Protein AF-0000000086878309 (afdb_homodimer)

Organism: NCBI:txid248903

Structure (mmCIF, N/CA/C/O backbone):
data_AF-0000000086878309-model_v1
#
loop_
_entity.id
_entity.type
_entity.pdbx_description
1 polymer 'Trp operon repressor family'
#
loop_
_atom_site.group_PDB
_atom_site.id
_atom_site.type_symbol
_atom_site.label_atom_id
_atom_site.label_alt_id
_atom_site.label_comp_id
_atom_site.label_asym_id
_atom_site.label_entity_id
_atom_site.label_seq_id
_atom_site.pdbx_PDB_ins_code
_atom_site.Cartn_x
_atom_site.Cartn_y
_atom_site.Cartn_z
_atom_site.occupancy
_atom_site.B_iso_or_equiv
_atom_site.auth_seq_id
_atom_site.auth_comp_id
_atom_site.auth_asym_id
_atom_site.auth_atom_id
_atom_site.pdbx_PDB_model_num
ATOM 1 N N . MET A 1 1 ? 5.707 -10.391 9.758 1 89.69 1 MET A N 1
ATOM 2 C CA . MET A 1 1 ? 5.57 -9.289 8.812 1 89.69 1 MET A CA 1
ATOM 3 C C . MET A 1 1 ? 6.492 -8.133 9.188 1 89.69 1 MET A C 1
ATOM 5 O O . MET A 1 1 ? 6.402 -7.598 10.297 1 89.69 1 MET A O 1
ATOM 9 N N . GLN A 1 2 ? 7.371 -7.715 8.266 1 90.62 2 GLN A N 1
ATOM 10 C CA . GLN A 1 2 ? 8.352 -6.664 8.508 1 90.62 2 GLN A CA 1
ATOM 11 C C . GLN A 1 2 ? 7.672 -5.328 8.797 1 90.62 2 GLN A C 1
ATOM 13 O O . GLN A 1 2 ? 8.133 -4.562 9.641 1 90.62 2 GLN A O 1
ATOM 18 N N . LEU A 1 3 ? 6.59 -5.113 8.156 1 93.12 3 LEU A N 1
ATOM 19 C CA . LEU A 1 3 ? 5.906 -3.834 8.305 1 93.12 3 LEU A CA 1
ATOM 20 C C . LEU A 1 3 ? 5.352 -3.672 9.719 1 93.12 3 LEU A C 1
ATOM 22 O O . LEU A 1 3 ? 5.352 -2.568 10.266 1 93.12 3 LEU A O 1
ATOM 26 N N . LYS A 1 4 ? 4.855 -4.699 10.305 1 90.81 4 LYS A N 1
ATOM 27 C CA . LYS A 1 4 ? 4.258 -4.621 11.633 1 90.81 4 LYS A CA 1
ATOM 28 C C . LYS A 1 4 ? 5.316 -4.316 12.695 1 90.81 4 LYS A C 1
ATOM 30 O O . LYS A 1 4 ? 5.008 -3.732 13.734 1 90.81 4 LYS A O 1
ATOM 35 N N . LYS A 1 5 ? 6.441 -4.707 12.398 1 92.25 5 LYS A N 1
ATOM 36 C CA . LYS A 1 5 ? 7.531 -4.523 13.352 1 92.25 5 LYS A CA 1
ATOM 37 C C . LYS A 1 5 ? 7.934 -3.057 13.453 1 92.25 5 LYS A C 1
ATOM 39 O O . LYS A 1 5 ? 8.555 -2.643 14.43 1 92.25 5 LYS A O 1
ATOM 44 N N . LEU A 1 6 ? 7.59 -2.293 12.453 1 91.31 6 LEU A N 1
ATOM 45 C CA . LEU A 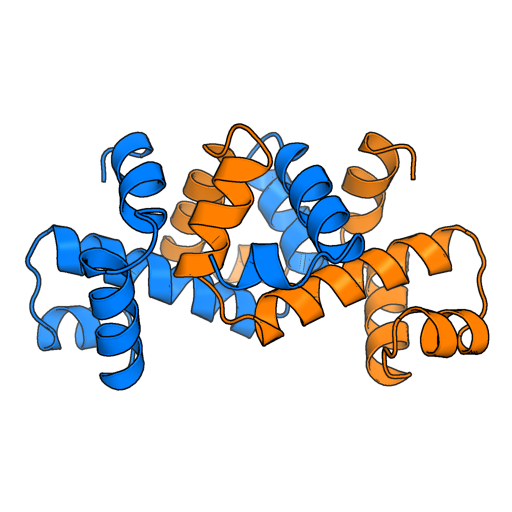1 6 ? 7.977 -0.885 12.445 1 91.31 6 LEU A CA 1
ATOM 46 C C . LEU A 1 6 ? 7.168 -0.094 13.469 1 91.31 6 LEU A C 1
ATOM 48 O O . LEU A 1 6 ? 7.621 0.949 13.945 1 91.31 6 LEU A O 1
ATOM 52 N N . ASN A 1 7 ? 5.953 -0.581 13.859 1 86.56 7 ASN A N 1
ATOM 53 C CA . ASN A 1 7 ? 5.074 0.087 14.82 1 86.56 7 ASN A CA 1
ATOM 54 C C . ASN A 1 7 ? 4.926 1.572 14.5 1 86.56 7 ASN A C 1
ATOM 56 O O . ASN A 1 7 ? 5.145 2.42 15.367 1 86.56 7 ASN A O 1
ATOM 60 N N . ASP A 1 8 ? 4.57 1.896 13.305 1 92.38 8 ASP A N 1
ATOM 61 C CA . ASP A 1 8 ? 4.473 3.262 12.797 1 92.38 8 ASP A CA 1
ATOM 62 C C . ASP A 1 8 ? 3.016 3.674 12.602 1 92.38 8 ASP A C 1
ATOM 64 O O . ASP A 1 8 ? 2.299 3.084 11.797 1 92.38 8 ASP A O 1
ATOM 68 N N . LYS A 1 9 ? 2.631 4.723 13.242 1 96.44 9 LYS A N 1
ATOM 69 C CA . LYS A 1 9 ? 1.25 5.195 13.203 1 96.44 9 LYS A CA 1
ATOM 70 C C . LYS A 1 9 ? 0.881 5.691 11.805 1 96.44 9 LYS A C 1
ATOM 72 O O . LYS A 1 9 ? -0.28 5.613 11.398 1 96.44 9 LYS A O 1
ATOM 77 N N . SER A 1 10 ? 1.87 6.191 11.148 1 97.88 10 SER A N 1
ATOM 78 C CA . SER A 1 10 ? 1.603 6.703 9.805 1 97.88 10 SER A CA 1
ATOM 79 C C . SER A 1 10 ? 1.255 5.574 8.844 1 97.88 10 SER A C 1
ATOM 81 O O . SER A 1 10 ? 0.466 5.762 7.914 1 97.88 10 SER A O 1
ATOM 83 N N . ILE A 1 11 ? 1.838 4.402 9.094 1 98.5 11 ILE A N 1
ATOM 84 C CA . ILE A 1 11 ? 1.504 3.246 8.266 1 98.5 11 ILE A CA 1
ATOM 85 C C . ILE A 1 11 ? 0.068 2.809 8.547 1 98.5 11 ILE A C 1
ATOM 87 O O . ILE A 1 11 ? -0.681 2.486 7.621 1 98.5 11 ILE A O 1
ATOM 91 N N . GLU A 1 12 ? -0.286 2.838 9.805 1 98.25 12 GLU A N 1
ATOM 92 C CA . GLU A 1 12 ? -1.665 2.51 10.156 1 98.25 12 GLU A CA 1
ATOM 93 C C . GLU A 1 12 ? -2.645 3.488 9.516 1 98.25 12 GLU A C 1
ATOM 95 O O . GLU A 1 12 ? -3.693 3.084 9.016 1 98.25 12 GLU A O 1
ATOM 100 N N . GLN A 1 13 ? -2.348 4.773 9.555 1 98.75 13 GLN A N 1
ATOM 101 C CA . GLN A 1 13 ? -3.189 5.777 8.914 1 98.75 13 GLN A CA 1
ATOM 102 C C . GLN A 1 13 ? -3.33 5.5 7.418 1 98.75 13 GLN A C 1
ATOM 104 O O . GLN A 1 13 ? -4.406 5.684 6.844 1 98.75 13 GLN A O 1
ATOM 109 N N . LEU A 1 14 ? -2.211 5.121 6.777 1 98.81 14 LEU A N 1
ATOM 110 C CA . LEU A 1 14 ? -2.248 4.797 5.355 1 98.81 14 LEU A CA 1
ATOM 111 C C . LEU A 1 14 ? -3.225 3.656 5.086 1 98.81 14 LEU A C 1
ATOM 113 O O . LEU A 1 14 ? -4.035 3.736 4.16 1 98.81 14 LEU A O 1
ATOM 117 N N . PHE A 1 15 ? -3.16 2.625 5.871 1 98.88 15 PHE A N 1
ATOM 118 C CA . PHE A 1 15 ? -4.012 1.459 5.656 1 98.88 15 PHE A CA 1
ATOM 119 C C . PHE A 1 15 ? -5.465 1.782 5.98 1 98.88 15 PHE A C 1
ATOM 121 O O . PHE A 1 15 ? -6.375 1.308 5.301 1 98.88 15 PHE A O 1
ATOM 128 N N . GLU A 1 16 ? -5.688 2.602 7.012 1 98.88 16 GLU A N 1
ATOM 129 C CA . GLU A 1 16 ? -7.039 3.084 7.277 1 98.88 16 GLU A CA 1
ATOM 130 C C . GLU A 1 16 ? -7.598 3.854 6.082 1 98.88 16 GLU A C 1
ATOM 132 O O . GLU A 1 16 ? -8.758 3.678 5.715 1 98.88 16 GLU A O 1
ATOM 137 N N . ALA A 1 17 ? -6.793 4.688 5.504 1 98.94 17 ALA A N 1
ATOM 138 C CA . ALA A 1 17 ? -7.203 5.469 4.344 1 98.94 17 ALA A CA 1
ATOM 139 C C . ALA A 1 17 ? -7.562 4.562 3.17 1 98.94 17 ALA A C 1
ATOM 141 O O . ALA A 1 17 ? -8.586 4.758 2.516 1 98.94 17 ALA A O 1
ATOM 142 N N . ILE A 1 18 ? -6.707 3.57 2.926 1 98.94 18 ILE A N 1
ATOM 143 C CA . ILE A 1 18 ? -6.926 2.643 1.82 1 98.94 18 ILE A CA 1
ATOM 144 C C . ILE A 1 18 ? -8.242 1.895 2.027 1 98.94 18 ILE A C 1
ATOM 146 O O . ILE A 1 18 ? -9 1.683 1.077 1 98.94 18 ILE A O 1
ATOM 150 N N . LEU A 1 19 ? -8.57 1.58 3.238 1 98.88 19 LEU A N 1
ATOM 151 C CA . LEU A 1 19 ? -9.766 0.808 3.551 1 98.88 19 LEU A CA 1
ATOM 152 C C . LEU A 1 19 ? -11.016 1.662 3.393 1 98.88 19 LEU A C 1
ATOM 154 O O . LEU A 1 19 ? -12.133 1.135 3.359 1 98.88 19 LEU A O 1
ATOM 158 N N . THR A 1 20 ? -10.891 2.951 3.197 1 98.88 20 THR A N 1
ATOM 159 C CA . THR A 1 20 ? -12.062 3.805 2.998 1 98.88 20 THR A CA 1
ATOM 160 C C . THR A 1 20 ? -12.461 3.832 1.526 1 98.88 20 THR A C 1
ATOM 162 O O . THR A 1 20 ? -13.57 4.266 1.188 1 98.88 20 THR A O 1
ATOM 165 N N . LEU A 1 21 ? -11.578 3.455 0.627 1 98.88 21 LEU A N 1
ATOM 166 C CA . LEU A 1 21 ? -11.852 3.496 -0.804 1 98.88 21 LEU A CA 1
ATOM 167 C C . LEU A 1 21 ? -12.992 2.543 -1.164 1 98.88 21 LEU A C 1
ATOM 169 O O . LEU A 1 21 ? -13.023 1.404 -0.692 1 98.88 21 LEU A O 1
ATOM 173 N N . LYS A 1 22 ? -13.852 2.957 -2.061 1 98.69 22 LYS A N 1
ATOM 174 C CA . LYS A 1 22 ? -15.094 2.213 -2.236 1 98.69 22 LYS A CA 1
ATOM 175 C C . LYS A 1 22 ? -15.156 1.562 -3.615 1 98.69 22 LYS A C 1
ATOM 177 O O . LYS A 1 22 ? -15.898 0.597 -3.822 1 98.69 22 LYS A O 1
ATOM 182 N N . ASP A 1 23 ? -14.438 2.24 -4.59 1 98.69 23 ASP A N 1
ATOM 183 C CA . ASP A 1 23 ? -14.508 1.706 -5.945 1 98.69 23 ASP A CA 1
ATOM 184 C C . ASP A 1 23 ? -13.234 2.023 -6.727 1 98.69 23 ASP A C 1
ATOM 186 O O . ASP A 1 23 ? -12.312 2.65 -6.199 1 98.69 23 ASP A O 1
ATOM 190 N N . ILE A 1 24 ? -13.188 1.611 -7.949 1 98.5 24 ILE A N 1
ATOM 191 C CA . ILE A 1 24 ? -12 1.709 -8.789 1 98.5 24 ILE A CA 1
ATOM 192 C C . ILE A 1 24 ? -11.656 3.178 -9.023 1 98.5 24 ILE A C 1
ATOM 194 O O . ILE A 1 24 ? -10.484 3.557 -9.016 1 98.5 24 ILE A O 1
ATOM 198 N N . GLU A 1 25 ? -12.648 4.023 -9.266 1 98.25 25 GLU A N 1
ATOM 199 C CA . GLU A 1 25 ? -12.422 5.441 -9.516 1 98.25 25 GLU A CA 1
ATOM 200 C C . GLU A 1 25 ? -11.75 6.113 -8.32 1 98.25 25 GLU A C 1
ATOM 202 O O . GLU A 1 25 ? -10.867 6.957 -8.484 1 98.25 25 GLU A O 1
ATOM 207 N N . GLU A 1 26 ? -12.164 5.727 -7.109 1 98.69 26 GLU A N 1
ATOM 208 C CA . GLU A 1 26 ? -11.57 6.309 -5.91 1 98.69 26 GLU A CA 1
ATOM 209 C C . GLU A 1 26 ? -10.133 5.836 -5.723 1 98.69 26 GLU A C 1
ATOM 211 O O . GLU A 1 26 ? -9.289 6.582 -5.227 1 98.69 26 GLU A O 1
ATOM 216 N N . CYS A 1 27 ? -9.852 4.617 -6.148 1 98.81 27 CYS A N 1
ATOM 217 C CA . CYS A 1 27 ? -8.469 4.164 -6.137 1 98.81 27 CYS A CA 1
ATOM 218 C C . CYS A 1 27 ? -7.605 5.016 -7.062 1 98.81 27 CYS A C 1
ATOM 220 O O . CYS A 1 27 ? -6.52 5.445 -6.68 1 98.81 27 CYS A O 1
ATOM 222 N N . TYR A 1 28 ? -8.156 5.289 -8.289 1 98.31 28 TYR A N 1
ATOM 223 C CA . TYR A 1 28 ? -7.414 6.129 -9.227 1 98.31 28 TYR A CA 1
ATOM 224 C C . TYR A 1 28 ? -7.145 7.504 -8.633 1 98.31 28 TYR A C 1
ATOM 226 O O . TYR A 1 28 ? -6.023 8.016 -8.711 1 98.31 28 TYR A O 1
ATOM 234 N N . VAL A 1 29 ? -8.117 8.023 -8.016 1 98 29 VAL A N 1
ATOM 235 C CA . VAL A 1 29 ? -8.039 9.367 -7.453 1 98 29 VAL A CA 1
ATOM 236 C C . VAL A 1 29 ? -7.012 9.398 -6.324 1 98 29 VAL A C 1
ATOM 238 O O . VAL A 1 29 ? -6.145 10.273 -6.293 1 98 29 VAL A O 1
ATOM 241 N N . PHE A 1 30 ? -7.047 8.469 -5.449 1 98.81 30 PHE A N 1
ATOM 242 C CA . PHE A 1 30 ? -6.195 8.445 -4.266 1 98.81 30 PHE A CA 1
ATOM 243 C C . PHE A 1 30 ? -4.75 8.141 -4.645 1 98.81 30 PHE A C 1
ATOM 245 O O . PHE A 1 30 ? -3.834 8.859 -4.242 1 98.81 30 PHE A O 1
ATOM 252 N N . PHE A 1 31 ? -4.555 7.141 -5.484 1 98.75 31 PHE A N 1
ATOM 253 C CA . PHE A 1 31 ? -3.193 6.699 -5.758 1 98.75 31 PHE A CA 1
ATOM 254 C C . PHE A 1 31 ? -2.516 7.621 -6.762 1 98.75 31 PHE A C 1
ATOM 256 O O . PHE A 1 31 ? -1.289 7.754 -6.766 1 98.75 31 PHE A O 1
ATOM 263 N N . ASP A 1 32 ? -3.289 8.352 -7.574 1 98.31 32 ASP A N 1
ATOM 264 C CA . ASP A 1 32 ? -2.721 9.344 -8.484 1 98.31 32 ASP A CA 1
ATOM 265 C C . ASP A 1 32 ? -2.125 10.516 -7.711 1 98.31 32 ASP A C 1
ATOM 267 O O . ASP A 1 32 ? -1.163 11.141 -8.164 1 98.31 32 ASP A O 1
ATOM 271 N N . ASP A 1 33 ? -2.693 10.82 -6.574 1 98.56 33 ASP A N 1
ATOM 272 C CA . ASP A 1 33 ? -2.152 11.867 -5.707 1 98.56 33 ASP A CA 1
ATOM 273 C C . ASP A 1 33 ? -0.991 11.336 -4.871 1 98.56 33 ASP A C 1
ATOM 275 O O . ASP A 1 33 ? 0.012 12.031 -4.68 1 98.56 33 ASP A O 1
ATOM 279 N N . LEU A 1 34 ? -1.038 10.117 -4.492 1 98.75 34 LEU A N 1
ATOM 280 C CA . LEU A 1 34 ? -0.155 9.555 -3.473 1 98.75 34 LEU A CA 1
ATOM 281 C C . LEU A 1 34 ? 1.146 9.062 -4.094 1 98.75 34 LEU A C 1
ATOM 283 O O . LEU A 1 34 ? 2.205 9.133 -3.469 1 98.75 34 LEU A O 1
ATOM 287 N N . CYS A 1 35 ? 1.057 8.531 -5.324 1 98.56 35 CYS A N 1
ATOM 288 C CA . CYS A 1 35 ? 2.184 7.832 -5.934 1 98.56 35 CYS A CA 1
ATOM 289 C C . CYS A 1 35 ? 2.545 8.445 -7.281 1 98.56 35 CYS A C 1
ATOM 291 O O . CYS A 1 35 ? 1.701 9.062 -7.934 1 98.56 35 CYS A O 1
ATOM 293 N N . THR A 1 36 ? 3.738 8.242 -7.641 1 97.62 36 THR A N 1
ATOM 294 C CA . THR A 1 36 ? 4.102 8.5 -9.031 1 97.62 36 THR A CA 1
ATOM 295 C C . THR A 1 36 ? 3.58 7.387 -9.938 1 97.62 36 THR A C 1
ATOM 297 O O . THR A 1 36 ? 3.209 6.312 -9.461 1 97.62 36 THR A O 1
ATOM 300 N N . VAL A 1 37 ? 3.539 7.668 -11.172 1 97.25 37 VAL A N 1
ATOM 301 C CA . VAL A 1 37 ? 3.115 6.688 -12.164 1 97.25 37 VAL A CA 1
ATOM 302 C C . VAL A 1 37 ? 4 5.445 -12.078 1 97.25 37 VAL A C 1
ATOM 304 O O . VAL A 1 37 ? 3.502 4.316 -12.102 1 97.25 37 VAL A O 1
ATOM 307 N N . ASN A 1 38 ? 5.344 5.633 -11.875 1 97.5 38 ASN A N 1
ATOM 308 C CA . ASN A 1 38 ? 6.285 4.52 -11.82 1 97.5 38 ASN A CA 1
ATOM 309 C C . ASN A 1 38 ? 6.035 3.631 -10.609 1 97.5 38 ASN A C 1
ATOM 311 O O . ASN A 1 38 ? 6.16 2.406 -10.695 1 97.5 38 ASN A O 1
ATOM 315 N N . GLU A 1 39 ? 5.688 4.246 -9.562 1 98.5 39 GLU A N 1
ATOM 316 C CA . GLU A 1 39 ? 5.398 3.48 -8.352 1 98.5 39 GLU A CA 1
ATOM 317 C C . GLU A 1 39 ? 4.195 2.564 -8.555 1 98.5 39 GLU A C 1
ATOM 319 O O . GLU A 1 39 ? 4.227 1.396 -8.156 1 98.5 39 GLU A O 1
ATOM 324 N N . ILE A 1 40 ? 3.168 3.061 -9.164 1 98.62 40 ILE A N 1
ATOM 325 C CA . ILE A 1 40 ? 1.945 2.289 -9.359 1 98.62 40 ILE A CA 1
ATOM 326 C C . ILE A 1 40 ? 2.193 1.184 -10.391 1 98.62 40 ILE A C 1
ATOM 328 O O . ILE A 1 40 ? 1.734 0.052 -10.211 1 98.62 40 ILE A O 1
ATOM 332 N N . GLN A 1 41 ? 2.906 1.562 -11.414 1 98.12 41 GLN A N 1
ATOM 333 C CA . GLN A 1 41 ? 3.227 0.562 -12.43 1 98.12 41 GLN A CA 1
ATOM 334 C C . GLN A 1 41 ? 4.055 -0.574 -11.836 1 98.12 41 GLN A C 1
ATOM 336 O O . GLN A 1 41 ? 3.854 -1.741 -12.18 1 98.12 41 GLN A O 1
ATOM 341 N N . SER A 1 42 ? 4.965 -0.247 -10.938 1 98.56 42 SER A N 1
ATOM 342 C CA . SER A 1 42 ? 5.785 -1.265 -10.297 1 98.56 42 SER A CA 1
ATOM 343 C C . SER A 1 42 ? 4.941 -2.195 -9.438 1 98.56 42 SER A C 1
ATOM 345 O O . SER A 1 42 ? 5.105 -3.416 -9.484 1 98.56 42 SER A O 1
ATOM 347 N N . MET A 1 43 ? 4.039 -1.649 -8.672 1 98.81 43 MET A N 1
ATOM 348 C CA . MET A 1 43 ? 3.17 -2.467 -7.832 1 98.81 43 MET A CA 1
ATOM 349 C C . MET A 1 43 ? 2.266 -3.354 -8.688 1 98.81 43 MET A C 1
ATOM 351 O O . MET A 1 43 ? 2.088 -4.535 -8.383 1 98.81 43 MET A O 1
ATOM 355 N N . SER A 1 44 ? 1.707 -2.713 -9.734 1 98.81 44 SER A N 1
ATOM 356 C CA . SER A 1 44 ? 0.809 -3.459 -10.609 1 98.81 44 SER A CA 1
ATOM 357 C C . SER A 1 44 ? 1.543 -4.59 -11.32 1 98.81 44 SER A C 1
ATOM 359 O O . SER A 1 44 ? 1 -5.688 -11.484 1 98.81 44 SER A O 1
ATOM 361 N N . GLN A 1 45 ? 2.75 -4.254 -11.727 1 98.81 45 GLN A N 1
ATOM 362 C CA . GLN A 1 45 ? 3.584 -5.262 -12.375 1 98.81 45 GLN A CA 1
ATOM 363 C C . GLN A 1 45 ? 3.863 -6.434 -11.438 1 98.81 45 GLN A C 1
ATOM 365 O O . GLN A 1 45 ? 3.811 -7.594 -11.852 1 98.81 45 GLN A O 1
ATOM 370 N N . ARG A 1 46 ? 4.148 -6.141 -10.188 1 98.94 46 ARG A N 1
ATOM 371 C CA . ARG A 1 46 ? 4.441 -7.184 -9.211 1 98.94 46 ARG A CA 1
ATOM 372 C C . ARG A 1 46 ? 3.225 -8.078 -8.984 1 98.94 46 ARG A C 1
ATOM 374 O O . ARG A 1 46 ? 3.352 -9.297 -8.898 1 98.94 46 ARG A O 1
ATOM 381 N N . LEU A 1 47 ? 2.09 -7.516 -8.891 1 98.88 47 LEU A N 1
ATOM 382 C CA . LEU A 1 47 ? 0.886 -8.312 -8.695 1 98.88 47 LEU A CA 1
ATOM 383 C C . LEU A 1 47 ? 0.611 -9.18 -9.922 1 98.88 47 LEU A C 1
ATOM 385 O O . LEU A 1 47 ? 0.18 -10.328 -9.789 1 98.88 47 LEU A O 1
ATOM 389 N N . GLU A 1 48 ? 0.796 -8.609 -11.109 1 98.88 48 GLU A N 1
ATOM 390 C CA . GLU A 1 48 ? 0.601 -9.383 -12.336 1 98.88 48 GLU A CA 1
ATOM 391 C C . GLU A 1 48 ? 1.587 -10.547 -12.414 1 98.88 48 GLU A C 1
ATOM 393 O O . GLU A 1 48 ? 1.221 -11.648 -12.828 1 98.88 48 GLU A O 1
ATOM 398 N N . VAL A 1 49 ? 2.824 -10.297 -12.039 1 98.94 49 VAL A N 1
ATOM 399 C CA . VAL A 1 49 ? 3.828 -11.359 -11.992 1 98.94 49 VAL A CA 1
ATOM 400 C C . VAL A 1 49 ? 3.363 -12.469 -11.055 1 98.94 49 VAL A C 1
ATOM 402 O O . VAL A 1 49 ? 3.463 -13.648 -11.383 1 98.94 49 VAL A O 1
ATOM 405 N N . ALA A 1 50 ? 2.869 -12.117 -9.867 1 98.88 50 ALA A N 1
ATOM 406 C CA . ALA A 1 50 ? 2.381 -13.094 -8.906 1 98.88 50 ALA A CA 1
ATOM 407 C C . ALA A 1 50 ? 1.269 -13.953 -9.508 1 98.88 50 ALA A C 1
ATOM 409 O O . ALA A 1 50 ? 1.236 -15.172 -9.305 1 98.88 50 ALA A O 1
ATOM 410 N N . ARG A 1 51 ? 0.33 -13.312 -10.188 1 98.81 51 ARG A N 1
ATOM 411 C CA . ARG A 1 51 ? -0.77 -14.031 -10.82 1 98.81 51 ARG A CA 1
ATOM 412 C C . ARG A 1 51 ? -0.247 -15.055 -11.828 1 98.81 51 ARG A C 1
ATOM 414 O O . ARG A 1 51 ? -0.687 -16.203 -11.836 1 98.81 51 ARG A O 1
ATOM 421 N N . MET A 1 52 ? 0.661 -14.594 -12.656 1 98.81 52 MET A N 1
ATOM 422 C CA . MET A 1 52 ? 1.182 -15.445 -13.719 1 98.81 52 MET A CA 1
ATOM 423 C C . MET A 1 52 ? 1.986 -16.609 -13.141 1 98.81 52 MET A C 1
ATOM 425 O O . MET A 1 52 ? 1.898 -17.734 -13.633 1 98.81 52 MET A O 1
ATOM 429 N N . LEU A 1 53 ? 2.801 -16.328 -12.117 1 98.75 53 LEU A N 1
ATOM 430 C CA . LEU A 1 53 ? 3.504 -17.406 -11.438 1 98.75 53 LEU A CA 1
ATOM 431 C C . LEU A 1 53 ? 2.52 -18.438 -10.898 1 98.75 53 LEU A C 1
ATOM 433 O O . LEU A 1 53 ? 2.756 -19.641 -11.008 1 98.75 53 LEU A O 1
ATOM 437 N N . GLY A 1 54 ? 1.458 -17.953 -10.312 1 97.62 54 GLY A N 1
ATOM 438 C CA . GLY A 1 54 ? 0.434 -18.828 -9.766 1 97.62 54 GLY A CA 1
ATOM 439 C C . GLY A 1 54 ? -0.218 -19.703 -10.812 1 97.62 54 GLY A C 1
ATOM 440 O O . GLY A 1 54 ? -0.676 -20.812 -10.508 1 97.62 54 GLY A O 1
ATOM 441 N N . LYS A 1 55 ? -0.233 -19.266 -12.039 1 97.94 55 LYS A N 1
ATOM 442 C CA . LYS A 1 55 ? -0.843 -20 -13.141 1 97.94 55 LYS A CA 1
ATOM 443 C C . LYS A 1 55 ? 0.179 -20.891 -13.836 1 97.94 55 LYS A C 1
ATOM 445 O O . LYS A 1 55 ? -0.134 -21.547 -14.836 1 97.94 55 LYS A O 1
ATOM 450 N N . GLY A 1 56 ? 1.448 -20.766 -13.391 1 97.88 56 GLY A N 1
ATOM 451 C CA . GLY A 1 56 ? 2.465 -21.672 -13.883 1 97.88 56 GLY A CA 1
ATOM 452 C C . GLY A 1 56 ? 3.234 -21.141 -15.07 1 97.88 56 GLY A C 1
ATOM 453 O O . GLY A 1 56 ? 3.957 -21.875 -15.742 1 97.88 56 GLY A O 1
ATOM 454 N N . ASN A 1 57 ? 3.111 -19.875 -15.328 1 98.56 57 ASN A N 1
ATOM 455 C CA . ASN A 1 57 ? 3.883 -19.297 -16.422 1 98.56 57 ASN A CA 1
ATOM 456 C C . ASN A 1 57 ? 5.379 -19.297 -16.109 1 98.56 57 ASN A C 1
ATOM 458 O O . ASN A 1 57 ? 5.785 -19.156 -14.961 1 98.56 57 ASN A O 1
ATOM 462 N N . THR A 1 58 ? 6.129 -19.391 -17.172 1 98.25 58 THR A N 1
ATOM 463 C CA . THR A 1 58 ? 7.578 -19.391 -17.016 1 98.25 58 THR A CA 1
ATOM 464 C C . THR A 1 58 ? 8.102 -17.953 -16.875 1 98.25 58 THR A C 1
ATOM 466 O O . THR A 1 58 ? 7.406 -17 -17.234 1 98.25 58 THR A O 1
ATOM 469 N N . TYR A 1 59 ? 9.391 -17.875 -16.312 1 98.31 59 TYR A N 1
ATOM 470 C CA . TYR A 1 59 ? 10.023 -16.562 -16.203 1 98.31 59 TYR A CA 1
ATOM 471 C C . TYR A 1 59 ? 10.039 -15.836 -17.547 1 98.31 59 TYR A C 1
ATOM 473 O O . TYR A 1 59 ? 9.75 -14.641 -17.609 1 98.31 59 TYR A O 1
ATOM 481 N N . ASN A 1 60 ? 10.25 -16.562 -18.609 1 98.19 60 ASN A N 1
ATOM 482 C CA . ASN A 1 60 ? 10.328 -15.984 -19.938 1 98.19 60 ASN A CA 1
ATOM 483 C C . ASN A 1 60 ? 8.977 -15.422 -20.391 1 98.19 60 ASN A C 1
ATOM 485 O O . ASN A 1 60 ? 8.914 -14.336 -20.969 1 98.19 60 ASN A O 1
ATOM 489 N N . GLN A 1 61 ? 7.926 -16.156 -20.172 1 98.56 61 GLN A N 1
ATOM 490 C CA . GLN A 1 61 ? 6.578 -15.703 -20.484 1 98.56 61 GLN A CA 1
ATOM 491 C C . GLN A 1 61 ? 6.219 -14.453 -19.703 1 98.56 61 GLN A C 1
ATOM 493 O O . GLN A 1 61 ? 5.617 -13.523 -20.234 1 98.56 61 GLN A O 1
ATOM 498 N N . ILE A 1 62 ? 6.645 -14.438 -18.469 1 98.81 62 ILE A N 1
ATOM 499 C CA . ILE A 1 62 ? 6.316 -13.336 -17.578 1 98.81 62 ILE A CA 1
ATOM 500 C C . ILE A 1 62 ? 7.086 -12.086 -18 1 98.81 62 ILE A C 1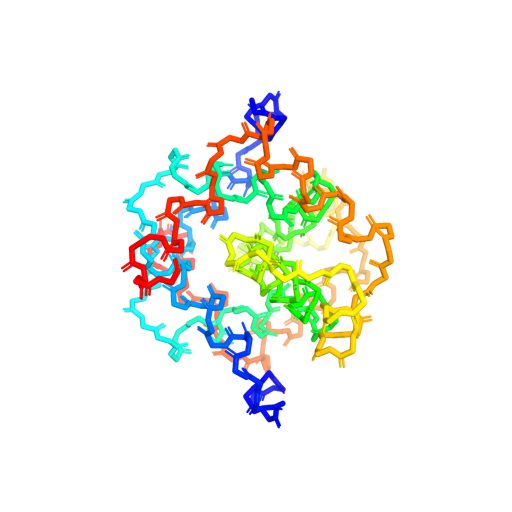
ATOM 502 O O . ILE A 1 62 ? 6.52 -10.992 -18.062 1 98.81 62 ILE A O 1
ATOM 506 N N . GLU A 1 63 ? 8.383 -12.234 -18.297 1 98.5 63 GLU A N 1
ATOM 507 C CA . GLU A 1 63 ? 9.188 -11.117 -18.781 1 98.5 63 GLU A CA 1
ATOM 508 C C . GLU A 1 63 ? 8.594 -10.523 -20.047 1 98.5 63 GLU A C 1
ATOM 510 O O . GLU A 1 63 ? 8.508 -9.305 -20.203 1 98.5 63 GLU A O 1
ATOM 515 N N . ALA A 1 64 ? 8.164 -11.352 -20.922 1 98.06 64 ALA A N 1
ATOM 516 C CA . ALA A 1 64 ? 7.633 -10.93 -22.219 1 98.06 64 ALA A CA 1
ATOM 517 C C . ALA A 1 64 ? 6.316 -10.172 -22.047 1 98.06 64 ALA A C 1
ATOM 519 O O . ALA A 1 64 ? 6.07 -9.18 -22.75 1 98.06 64 ALA A O 1
ATOM 520 N N . GLU A 1 65 ? 5.504 -10.609 -21.125 1 97.75 65 GLU A N 1
ATOM 521 C CA . GLU A 1 65 ? 4.16 -10.062 -20.984 1 97.75 65 GLU A CA 1
ATOM 522 C C . GLU A 1 65 ? 4.172 -8.797 -20.125 1 97.75 65 GLU A C 1
ATOM 524 O O . GLU A 1 65 ? 3.428 -7.855 -20.391 1 97.75 65 GLU A O 1
ATOM 529 N N . THR A 1 66 ? 5.051 -8.781 -19.109 1 98.25 66 THR A N 1
ATOM 530 C CA . THR A 1 66 ? 4.93 -7.734 -18.094 1 98.25 66 THR A CA 1
ATOM 531 C C . THR A 1 66 ? 6.094 -6.75 -18.188 1 98.25 66 THR A C 1
ATOM 533 O O . THR A 1 66 ? 6.02 -5.641 -17.656 1 98.25 66 THR A O 1
ATOM 536 N N . GLY A 1 67 ? 7.266 -7.23 -18.734 1 97.88 67 GLY A N 1
ATOM 537 C CA . GLY A 1 67 ? 8.484 -6.434 -18.766 1 97.88 67 GLY A CA 1
ATOM 538 C C . GLY A 1 67 ? 9.242 -6.449 -17.453 1 97.88 67 GLY A C 1
ATOM 539 O O . GLY A 1 67 ? 10.242 -5.75 -17.312 1 97.88 67 GLY A O 1
ATOM 540 N N . ALA A 1 68 ? 8.812 -7.281 -16.547 1 98.5 68 ALA A N 1
ATOM 541 C CA . ALA A 1 68 ? 9.492 -7.371 -15.258 1 98.5 68 ALA A CA 1
ATOM 542 C C . ALA A 1 68 ? 10.875 -7.992 -15.414 1 98.5 68 ALA A C 1
ATOM 544 O O . ALA A 1 68 ? 11.07 -8.906 -16.219 1 98.5 68 ALA A O 1
ATOM 545 N N . SER A 1 69 ? 11.758 -7.57 -14.586 1 98 69 SER A N 1
ATOM 5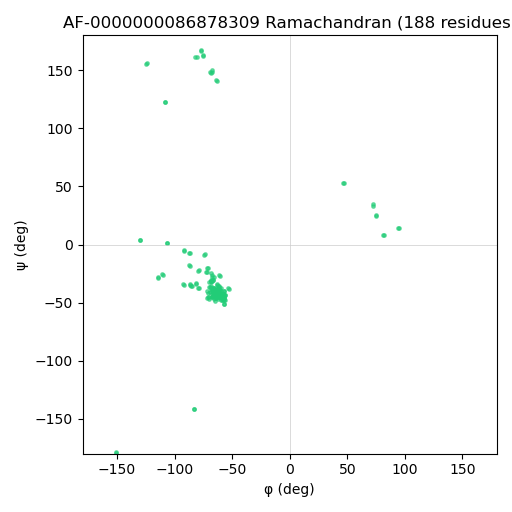46 C CA . SER A 1 69 ? 13.094 -8.164 -14.578 1 98 69 SER A CA 1
ATOM 547 C C . SER A 1 69 ? 13.086 -9.523 -13.875 1 98 69 SER A C 1
ATOM 549 O O . SER A 1 69 ? 12.164 -9.828 -13.117 1 98 69 SER A O 1
ATOM 551 N N . THR A 1 70 ? 14.125 -10.25 -14.016 1 97.88 70 THR A N 1
ATOM 552 C CA . THR A 1 70 ? 14.297 -11.531 -13.344 1 97.88 70 THR A CA 1
ATOM 553 C C . THR A 1 70 ? 14.375 -11.344 -11.836 1 97.88 70 THR A C 1
ATOM 555 O O . THR A 1 70 ? 13.852 -12.156 -11.07 1 97.88 70 THR A O 1
ATOM 558 N N . ALA A 1 71 ? 15.039 -10.297 -11.43 1 98.19 71 ALA A N 1
ATOM 559 C CA . ALA A 1 71 ? 15.141 -9.992 -10.008 1 98.19 71 ALA A CA 1
ATOM 560 C C . ALA A 1 71 ? 13.766 -9.742 -9.398 1 98.19 71 ALA A C 1
ATOM 562 O O . ALA A 1 71 ? 13.477 -10.188 -8.289 1 98.19 71 ALA A O 1
ATOM 563 N N . THR A 1 72 ? 12.914 -8.984 -10.141 1 98.56 72 THR A N 1
ATOM 564 C CA . THR A 1 72 ? 11.555 -8.711 -9.688 1 98.56 72 THR A CA 1
ATOM 565 C C . THR A 1 72 ? 10.75 -10 -9.602 1 98.56 72 THR A C 1
ATOM 567 O O . THR A 1 72 ? 10.039 -10.227 -8.617 1 98.56 72 THR A O 1
ATOM 570 N N . ILE A 1 73 ? 10.836 -10.836 -10.625 1 98.81 73 ILE A N 1
ATOM 571 C CA . ILE A 1 73 ? 10.094 -12.086 -10.656 1 98.81 73 ILE A CA 1
ATOM 572 C C . ILE A 1 73 ? 10.531 -12.977 -9.492 1 98.81 73 ILE A C 1
ATOM 574 O O . ILE A 1 73 ? 9.695 -13.594 -8.828 1 98.81 73 ILE A O 1
ATOM 578 N N . SER A 1 74 ? 11.805 -12.984 -9.273 1 98.69 74 SER A N 1
ATOM 579 C CA . SER A 1 74 ? 12.352 -13.789 -8.188 1 98.69 74 SER A CA 1
ATOM 580 C C . SER A 1 74 ? 11.836 -13.305 -6.832 1 98.69 74 SER A C 1
ATOM 582 O O . SER A 1 74 ? 11.477 -14.117 -5.977 1 98.69 74 SER A O 1
ATOM 584 N N . ARG A 1 75 ? 11.836 -12.07 -6.621 1 98.38 75 ARG A N 1
ATOM 585 C CA . ARG A 1 75 ? 11.344 -11.508 -5.367 1 98.38 75 ARG A CA 1
ATOM 586 C C . ARG A 1 75 ? 9.867 -11.836 -5.168 1 98.38 75 ARG A C 1
ATOM 588 O O . ARG A 1 75 ? 9.445 -12.203 -4.066 1 98.38 75 ARG A O 1
ATOM 595 N N . VAL A 1 76 ? 9.102 -11.672 -6.211 1 98.81 76 VAL A N 1
ATOM 596 C CA . VAL A 1 76 ? 7.68 -11.969 -6.141 1 98.81 76 VAL A CA 1
ATOM 597 C C . VAL A 1 76 ? 7.473 -13.453 -5.84 1 98.81 76 VAL A C 1
ATOM 599 O O . VAL A 1 76 ? 6.617 -13.82 -5.027 1 98.81 76 VAL A O 1
ATOM 602 N N . LYS A 1 77 ? 8.227 -14.289 -6.473 1 98.62 77 LYS A N 1
ATOM 603 C CA . LYS A 1 77 ? 8.133 -15.727 -6.238 1 98.62 77 LYS A CA 1
ATOM 604 C C . LYS A 1 77 ? 8.453 -16.062 -4.785 1 98.62 77 LYS A C 1
ATOM 606 O O . LYS A 1 77 ? 7.785 -16.922 -4.184 1 98.62 77 LYS A O 1
ATOM 611 N N . ARG A 1 78 ? 9.445 -15.477 -4.305 1 98.06 78 ARG A N 1
ATOM 612 C CA . ARG A 1 78 ? 9.805 -15.703 -2.906 1 98.06 78 ARG A CA 1
ATOM 613 C C . ARG A 1 78 ? 8.641 -15.344 -1.983 1 98.06 78 ARG A C 1
ATOM 615 O O . ARG A 1 78 ? 8.336 -16.094 -1.047 1 98.06 78 ARG A O 1
ATOM 622 N N . CYS A 1 79 ? 8.031 -14.188 -2.23 1 97.5 79 CYS A N 1
ATOM 623 C CA . CYS A 1 79 ? 6.895 -13.773 -1.418 1 97.5 79 CYS A CA 1
ATOM 624 C C . CYS A 1 79 ? 5.734 -14.75 -1.565 1 97.5 79 CYS A C 1
ATOM 626 O O . CYS A 1 79 ? 5.016 -15.016 -0.6 1 97.5 79 CYS A O 1
ATOM 628 N N . LEU A 1 80 ? 5.531 -15.203 -2.75 1 97.44 80 LEU A N 1
ATOM 629 C CA . LEU A 1 80 ? 4.445 -16.141 -3.006 1 97.44 80 LEU A CA 1
ATOM 630 C C . LEU A 1 80 ? 4.637 -17.422 -2.207 1 97.44 80 LEU A C 1
ATOM 632 O O . LEU A 1 80 ? 3.666 -18 -1.712 1 97.44 80 LEU A O 1
ATOM 636 N N . ASN A 1 81 ? 5.836 -17.812 -2.057 1 96.44 81 ASN A N 1
ATOM 637 C CA . ASN A 1 81 ? 6.125 -19.094 -1.445 1 96.44 81 ASN A CA 1
ATOM 638 C C . ASN A 1 81 ? 6.355 -18.969 0.058 1 96.44 81 ASN A C 1
ATOM 640 O O . ASN A 1 81 ? 6.02 -19.875 0.823 1 96.44 81 ASN A O 1
ATOM 644 N N . TYR A 1 82 ? 6.949 -17.844 0.466 1 96.69 82 TYR A N 1
ATOM 645 C CA . TYR A 1 82 ? 7.426 -17.766 1.842 1 96.69 82 TYR A CA 1
ATOM 646 C C . TYR A 1 82 ? 6.949 -16.484 2.514 1 96.69 82 TYR A C 1
ATOM 648 O O . TYR A 1 82 ? 7.344 -16.188 3.643 1 96.69 82 TYR A O 1
ATOM 656 N N . GLY A 1 83 ? 6.172 -15.773 1.796 1 97.06 83 GLY A N 1
ATOM 657 C CA . GLY A 1 83 ? 5.699 -14.516 2.352 1 97.06 83 GLY A CA 1
ATOM 658 C C . GLY A 1 83 ? 4.496 -14.68 3.262 1 97.06 83 GLY A C 1
ATOM 659 O O . GLY A 1 83 ? 4.453 -15.602 4.078 1 97.06 83 GLY A O 1
ATOM 660 N N . ASN A 1 84 ? 3.58 -13.766 3.201 1 97.56 84 ASN A N 1
ATOM 661 C CA . ASN A 1 84 ? 2.459 -13.711 4.133 1 97.56 84 ASN A CA 1
ATOM 662 C C . ASN A 1 84 ? 1.158 -14.156 3.475 1 97.56 84 ASN A C 1
ATOM 664 O O . ASN A 1 84 ? 0.08 -14.008 4.055 1 97.56 84 ASN A O 1
ATOM 668 N N . ASP A 1 85 ? 1.188 -14.539 2.236 1 97.94 85 ASP A N 1
ATOM 669 C CA . ASP A 1 85 ? 0.058 -15.008 1.442 1 97.94 85 ASP A CA 1
ATOM 670 C C . ASP A 1 85 ? -0.849 -13.852 1.035 1 97.94 85 ASP A C 1
ATOM 672 O O . ASP A 1 85 ? -2.049 -14.039 0.822 1 97.94 85 ASP A O 1
ATOM 676 N N . GLY A 1 86 ? -0.266 -12.719 1.004 1 98.38 86 GLY A N 1
ATOM 677 C CA . GLY A 1 86 ? -1.02 -11.547 0.599 1 98.38 86 GLY A CA 1
ATOM 678 C C . GLY A 1 86 ? -1.428 -11.57 -0.862 1 98.38 86 GLY A C 1
ATOM 679 O O . GLY A 1 86 ? -2.566 -11.242 -1.2 1 98.38 86 GLY A O 1
ATOM 680 N N . TYR A 1 87 ? -0.484 -11.938 -1.688 1 98.69 87 TYR A N 1
ATOM 681 C CA . TYR A 1 87 ? -0.813 -12.094 -3.102 1 98.69 87 TYR A CA 1
ATOM 682 C C . TYR A 1 87 ? -1.948 -13.094 -3.291 1 98.69 87 TYR A C 1
ATOM 684 O O . TYR A 1 87 ? -2.93 -12.805 -3.977 1 98.69 87 TYR A O 1
ATOM 692 N N . LYS A 1 88 ? -1.82 -14.258 -2.711 1 98.25 88 LYS A N 1
ATOM 693 C CA . LYS A 1 88 ? -2.791 -15.336 -2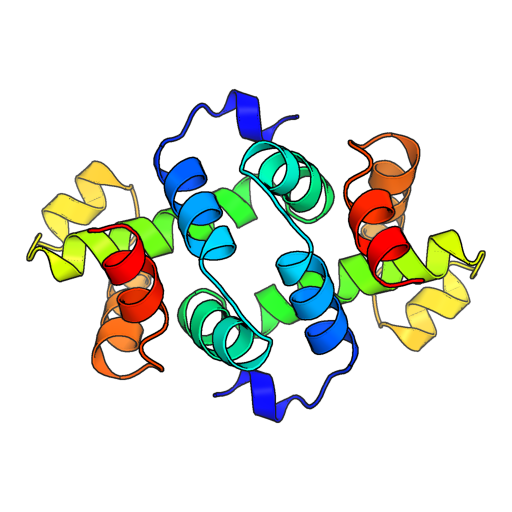.873 1 98.25 88 LYS A CA 1
ATOM 694 C C . LYS A 1 88 ? -4.176 -14.898 -2.404 1 98.25 88 LYS A C 1
ATOM 696 O O . LYS A 1 88 ? -5.176 -15.148 -3.084 1 98.25 88 LYS A O 1
ATOM 701 N N . MET A 1 89 ? -4.203 -14.281 -1.267 1 98.69 89 MET A N 1
ATOM 702 C CA . MET A 1 89 ? -5.461 -13.844 -0.668 1 98.69 89 MET A CA 1
ATOM 703 C C . MET A 1 89 ? -6.238 -12.945 -1.628 1 98.69 89 MET A C 1
ATOM 705 O O . MET A 1 89 ? -7.414 -13.195 -1.898 1 98.69 89 MET A O 1
ATOM 709 N N . THR A 1 90 ? -5.617 -11.961 -2.23 1 98.81 90 THR A N 1
ATOM 710 C CA . THR A 1 90 ? -6.316 -10.984 -3.055 1 98.81 90 THR A CA 1
ATOM 711 C C . THR A 1 90 ? -6.617 -11.555 -4.438 1 98.81 90 THR A C 1
ATOM 713 O O . THR A 1 90 ? -7.699 -11.336 -4.984 1 98.81 90 THR A O 1
ATOM 716 N N . LEU A 1 91 ? -5.684 -12.352 -4.973 1 98.69 91 LEU A N 1
ATOM 717 C CA . LEU A 1 91 ? -5.898 -12.938 -6.289 1 98.69 91 LEU A CA 1
ATOM 718 C C . LEU A 1 91 ? -7.012 -13.984 -6.242 1 98.69 91 LEU A C 1
ATOM 720 O O . LEU A 1 91 ? -7.793 -14.109 -7.188 1 98.69 91 LEU A O 1
ATOM 724 N N . GLU A 1 92 ? -7.109 -14.719 -5.184 1 98.5 92 GLU A N 1
ATOM 725 C CA . GLU A 1 92 ? -8.195 -15.68 -5.023 1 98.5 92 GLU A CA 1
ATOM 726 C C . GLU A 1 92 ? -9.547 -14.977 -4.992 1 98.5 92 GLU A C 1
ATOM 728 O O . GLU A 1 92 ? -10.516 -15.445 -5.602 1 98.5 92 GLU A O 1
ATOM 733 N N . ARG A 1 93 ? -9.555 -13.906 -4.328 1 98.56 93 ARG A N 1
ATOM 734 C CA . ARG A 1 93 ? -10.805 -13.156 -4.211 1 98.56 93 ARG A CA 1
ATOM 735 C C . ARG A 1 93 ? -11.219 -12.57 -5.555 1 98.56 93 ARG A C 1
ATOM 737 O O . ARG A 1 93 ? -12.406 -12.359 -5.805 1 98.56 93 ARG A O 1
ATOM 744 N N . LEU A 1 94 ? -10.266 -12.336 -6.402 1 98.19 94 LEU A N 1
ATOM 745 C CA . LEU A 1 94 ? -10.539 -11.812 -7.738 1 98.19 94 LEU A CA 1
ATOM 746 C C . LEU A 1 94 ? -10.844 -12.945 -8.711 1 98.19 94 LEU A C 1
ATOM 748 O O . LEU A 1 94 ? -11.25 -12.703 -9.852 1 98.19 94 LEU A O 1
ATOM 752 N N . GLY A 1 95 ? -10.68 -14.125 -8.273 1 97.06 95 GLY A N 1
ATOM 753 C CA . GLY A 1 95 ? -10.844 -15.266 -9.156 1 97.06 95 GLY A CA 1
ATOM 754 C C . GLY A 1 95 ? -9.711 -15.414 -10.156 1 97.06 95 GLY A C 1
ATOM 755 O O . GLY A 1 95 ? -9.938 -15.805 -11.305 1 97.06 95 GLY A O 1
ATOM 756 N N . ARG A 1 96 ? -8.547 -15.023 -9.602 1 91.5 96 ARG A N 1
ATOM 757 C CA . ARG A 1 96 ? -7.391 -15.039 -10.492 1 91.5 96 ARG A CA 1
ATOM 758 C C . ARG A 1 96 ? -6.332 -16.016 -9.992 1 91.5 96 ARG A C 1
ATOM 760 O O . ARG A 1 96 ? -6.242 -16.281 -8.789 1 91.5 96 ARG A O 1
ATOM 767 N N . MET B 1 1 ? -6.391 12.633 -14.539 1 89.69 1 MET B N 1
ATOM 768 C CA . MET B 1 1 ? -5.582 11.688 -13.781 1 89.69 1 MET B CA 1
ATOM 769 C C . MET B 1 1 ? -4.582 10.969 -14.688 1 89.69 1 MET B C 1
ATOM 771 O O . MET B 1 1 ? -4.977 10.312 -15.648 1 89.69 1 MET B O 1
ATOM 775 N N . GLN B 1 2 ? -3.277 11.062 -14.375 1 90.69 2 GLN B N 1
ATOM 776 C CA . GLN B 1 2 ? -2.217 10.484 -15.188 1 90.69 2 GLN B CA 1
ATOM 777 C C . GLN B 1 2 ? -2.334 8.969 -15.25 1 90.69 2 GLN B C 1
ATOM 779 O O . GLN B 1 2 ? -2.094 8.359 -16.297 1 90.69 2 GLN B O 1
ATOM 784 N N . LEU B 1 3 ? -2.766 8.414 -14.211 1 93.19 3 LEU B N 1
ATOM 785 C CA . LEU B 1 3 ? -2.844 6.961 -14.141 1 93.19 3 LEU B CA 1
ATOM 786 C C . LEU B 1 3 ? -3.902 6.43 -15.102 1 93.19 3 LEU B C 1
ATOM 788 O O . LEU B 1 3 ? -3.723 5.367 -15.703 1 93.19 3 LEU B O 1
ATOM 792 N N . LYS B 1 4 ? -5.008 7.078 -15.211 1 90.56 4 LYS B N 1
ATOM 793 C CA . LYS B 1 4 ? -6.098 6.613 -16.062 1 90.56 4 LYS B CA 1
ATOM 794 C C . LYS B 1 4 ? -5.691 6.648 -17.547 1 90.56 4 LYS B C 1
ATOM 796 O O . LYS B 1 4 ? -6.199 5.871 -18.344 1 90.56 4 LYS B O 1
ATOM 801 N N . LYS B 1 5 ? -4.836 7.508 -17.812 1 92.25 5 LYS B N 1
ATOM 802 C CA . LYS B 1 5 ? -4.398 7.684 -19.188 1 92.25 5 LYS B CA 1
ATOM 803 C C . LYS B 1 5 ? -3.539 6.508 -19.641 1 92.25 5 LYS B C 1
ATOM 805 O O . LYS B 1 5 ? -3.383 6.277 -20.844 1 92.25 5 LYS B O 1
ATOM 810 N N . LEU B 1 6 ? -2.992 5.785 -18.703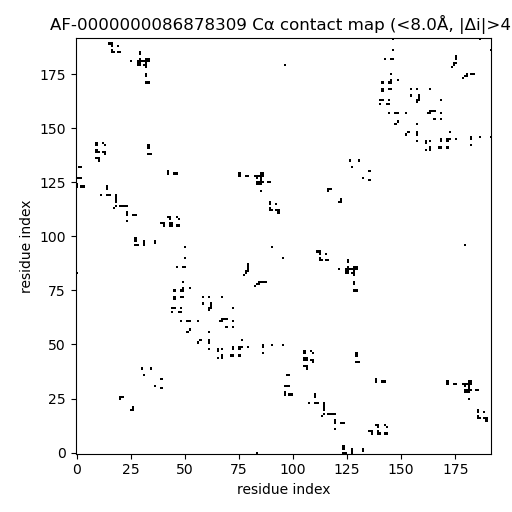 1 91.38 6 LEU B N 1
ATOM 811 C CA . LEU B 1 6 ? -2.119 4.668 -19.047 1 91.38 6 LEU B CA 1
ATOM 812 C C . LEU B 1 6 ? -2.924 3.504 -19.609 1 91.38 6 LEU B C 1
ATOM 814 O O . LEU B 1 6 ? -2.395 2.688 -20.375 1 91.38 6 LEU B O 1
ATOM 818 N N . ASN B 1 7 ? -4.238 3.404 -19.297 1 86.56 7 ASN B N 1
ATOM 819 C CA . ASN B 1 7 ? -5.117 2.332 -19.75 1 86.56 7 ASN B CA 1
ATOM 820 C C . ASN B 1 7 ? -4.465 0.962 -19.578 1 86.56 7 ASN B C 1
ATOM 822 O O . ASN B 1 7 ? -4.395 0.179 -20.531 1 86.56 7 ASN B O 1
ATOM 826 N N . ASP B 1 8 ? -4.004 0.66 -18.422 1 92.31 8 ASP B N 1
ATOM 827 C CA . ASP B 1 8 ? -3.27 -0.56 -18.094 1 92.31 8 ASP B CA 1
ATOM 828 C C . ASP B 1 8 ? -4.121 -1.509 -17.25 1 92.31 8 ASP B C 1
ATOM 830 O O . ASP B 1 8 ? -4.5 -1.18 -16.125 1 92.31 8 ASP B O 1
ATOM 834 N N . LYS B 1 9 ? -4.289 -2.68 -17.75 1 96.44 9 LYS B N 1
ATOM 835 C CA . LYS B 1 9 ? -5.137 -3.666 -17.078 1 96.44 9 LYS B CA 1
ATOM 836 C C . LYS B 1 9 ? -4.527 -4.109 -15.75 1 96.44 9 LYS B C 1
ATOM 838 O O . LYS B 1 9 ? -5.254 -4.465 -14.82 1 96.44 9 LYS B O 1
ATOM 843 N N . SER B 1 10 ? -3.25 -4.074 -15.734 1 97.88 10 SER B N 1
ATOM 844 C CA . SER B 1 10 ? -2.584 -4.496 -14.508 1 97.88 10 SER B CA 1
ATOM 845 C C . SER B 1 10 ? -2.836 -3.506 -13.375 1 97.88 10 SER B C 1
ATOM 847 O O . SER B 1 10 ? -2.902 -3.896 -12.203 1 97.88 10 SER B O 1
ATOM 849 N N . ILE B 1 11 ? -2.988 -2.24 -13.734 1 98.5 11 ILE B N 1
ATOM 850 C CA . ILE B 1 11 ? -3.309 -1.238 -12.719 1 98.5 11 ILE B CA 1
ATOM 851 C C . ILE B 1 11 ? -4.727 -1.465 -12.203 1 98.5 11 ILE B C 1
ATOM 853 O O . ILE B 1 11 ? -4.977 -1.377 -11 1 98.5 11 ILE B O 1
ATOM 857 N N . GLU B 1 12 ? -5.613 -1.774 -13.117 1 98.25 12 GLU B N 1
ATOM 858 C CA . GLU B 1 12 ? -6.977 -2.08 -12.703 1 98.25 12 GLU B CA 1
ATOM 859 C C . GLU B 1 12 ? -7.012 -3.299 -11.781 1 98.25 12 GLU B C 1
ATOM 861 O O . GLU B 1 12 ? -7.734 -3.309 -10.781 1 98.25 12 GLU B O 1
ATOM 866 N N . GLN B 1 13 ? -6.27 -4.328 -12.125 1 98.75 13 GLN B N 1
ATOM 867 C CA . GLN B 1 13 ? -6.188 -5.508 -11.273 1 98.75 13 GLN B CA 1
ATOM 868 C C . GLN B 1 13 ? -5.676 -5.148 -9.883 1 98.75 13 GLN B C 1
ATOM 870 O O . GLN B 1 13 ? -6.145 -5.695 -8.875 1 98.75 13 GLN B O 1
ATOM 875 N N . LEU B 1 14 ? -4.668 -4.305 -9.82 1 98.81 14 LEU B N 1
ATOM 876 C CA . LEU B 1 14 ? -4.129 -3.865 -8.539 1 98.81 14 LEU B CA 1
ATOM 877 C C . LEU B 1 14 ? -5.211 -3.203 -7.695 1 98.81 14 LEU B C 1
ATOM 879 O O . LEU B 1 14 ? -5.348 -3.504 -6.508 1 98.81 14 LEU B O 1
ATOM 883 N N . PHE B 1 15 ? -5.977 -2.291 -8.297 1 98.88 15 PHE B N 1
ATOM 884 C CA . PHE B 1 15 ? -7.004 -1.563 -7.559 1 98.88 15 PHE B CA 1
ATOM 885 C C . PHE B 1 15 ? -8.141 -2.492 -7.156 1 98.88 15 PHE B C 1
ATOM 887 O O . PHE B 1 15 ? -8.703 -2.361 -6.062 1 98.88 15 PHE B O 1
ATOM 894 N N . GLU B 1 16 ? -8.477 -3.465 -8.023 1 98.88 16 GLU B N 1
ATOM 895 C CA . GLU B 1 16 ? -9.445 -4.484 -7.641 1 98.88 16 GLU B CA 1
ATOM 896 C C . GLU B 1 16 ? -8.969 -5.273 -6.426 1 98.88 16 GLU B C 1
ATOM 898 O O . GLU B 1 16 ? -9.75 -5.547 -5.512 1 98.88 16 GLU B O 1
ATOM 903 N N . ALA B 1 17 ? -7.734 -5.613 -6.43 1 98.94 17 ALA B N 1
ATOM 904 C CA . ALA B 1 17 ? -7.156 -6.359 -5.316 1 98.94 17 ALA B CA 1
ATOM 905 C C . ALA B 1 17 ? -7.227 -5.555 -4.023 1 98.94 17 ALA B C 1
ATOM 907 O O . ALA B 1 17 ? -7.617 -6.082 -2.977 1 98.94 17 ALA B O 1
ATOM 908 N N . ILE B 1 18 ? -6.844 -4.301 -4.094 1 98.94 18 ILE B N 1
ATOM 909 C CA . ILE B 1 18 ? -6.848 -3.426 -2.928 1 98.94 18 ILE B CA 1
ATOM 910 C C . ILE B 1 18 ? -8.266 -3.314 -2.371 1 98.94 18 ILE B C 1
ATOM 912 O O . ILE B 1 18 ? -8.461 -3.324 -1.154 1 98.94 18 ILE B O 1
ATOM 916 N N . LEU B 1 19 ? -9.273 -3.279 -3.244 1 98.88 19 LEU B N 1
ATOM 917 C CA . LEU B 1 19 ? -10.656 -3.107 -2.834 1 98.88 19 LEU B CA 1
ATOM 918 C C . LEU B 1 19 ? -11.195 -4.379 -2.182 1 98.88 19 LEU B C 1
ATOM 920 O O . LEU B 1 19 ? -12.25 -4.355 -1.543 1 98.88 19 LEU B O 1
ATOM 924 N N . THR B 1 20 ? -10.445 -5.488 -2.219 1 98.88 20 THR B N 1
ATOM 925 C CA . THR B 1 20 ? -10.898 -6.715 -1.571 1 98.88 20 THR B CA 1
ATOM 926 C C . THR B 1 20 ? -10.469 -6.742 -0.107 1 98.88 20 THR B C 1
ATOM 928 O O . THR B 1 20 ? -10.969 -7.551 0.676 1 98.88 20 THR B O 1
ATOM 931 N N . LEU B 1 21 ? -9.508 -5.938 0.292 1 98.88 21 LEU B N 1
ATOM 932 C CA . LEU B 1 21 ? -8.992 -5.926 1.658 1 98.88 21 LEU B CA 1
ATOM 933 C C . LEU B 1 21 ? -10.078 -5.496 2.641 1 98.88 21 LEU B C 1
ATOM 935 O O . LEU B 1 21 ? -10.812 -4.539 2.381 1 98.88 21 LEU B O 1
ATOM 939 N N . LYS B 1 22 ? -10.125 -6.098 3.787 1 98.69 22 LYS B N 1
ATOM 940 C CA . LYS B 1 22 ? -11.289 -5.918 4.641 1 98.69 22 LYS B CA 1
ATOM 941 C C . LYS B 1 22 ? -10.922 -5.191 5.934 1 98.69 22 LYS B C 1
ATOM 943 O O . LYS B 1 22 ? -11.781 -4.59 6.582 1 98.69 22 LYS B O 1
ATOM 948 N N . ASP B 1 23 ? -9.625 -5.398 6.348 1 98.69 23 ASP B N 1
ATOM 949 C CA . ASP B 1 23 ? -9.227 -4.777 7.609 1 98.69 23 ASP B CA 1
ATOM 950 C C . ASP B 1 23 ? -7.734 -4.457 7.617 1 98.69 23 ASP B C 1
ATOM 952 O O . ASP B 1 23 ? -7.035 -4.711 6.637 1 98.69 23 ASP B O 1
ATOM 956 N N . ILE B 1 24 ? -7.254 -3.934 8.695 1 98.5 24 ILE B N 1
ATOM 957 C CA . ILE B 1 24 ? -5.887 -3.438 8.812 1 98.5 24 ILE B CA 1
ATOM 958 C C . ILE B 1 24 ? -4.902 -4.598 8.688 1 98.5 24 ILE B C 1
ATOM 960 O O . ILE B 1 24 ? -3.855 -4.461 8.055 1 98.5 24 ILE B O 1
ATOM 964 N N . GLU B 1 25 ? -5.234 -5.723 9.273 1 98.25 25 GLU B N 1
ATOM 965 C CA . GLU B 1 25 ? -4.348 -6.883 9.219 1 98.25 25 GLU B CA 1
ATOM 966 C C . GLU B 1 25 ? -4.148 -7.355 7.781 1 98.25 25 GLU B C 1
ATOM 968 O O . GLU B 1 25 ? -3.039 -7.727 7.391 1 98.25 25 GLU B O 1
ATOM 973 N N . GLU B 1 26 ? -5.203 -7.348 6.996 1 98.69 26 GLU B N 1
ATOM 974 C CA . GLU B 1 26 ? -5.102 -7.766 5.602 1 98.69 26 GLU B CA 1
ATOM 975 C C . GLU B 1 26 ? -4.285 -6.77 4.785 1 98.69 26 GLU B C 1
ATOM 977 O O . GLU B 1 26 ? -3.576 -7.156 3.854 1 98.69 26 GLU B O 1
ATOM 982 N N . CYS B 1 27 ? -4.371 -5.473 5.164 1 98.81 27 CYS B N 1
ATOM 983 C CA . CYS B 1 27 ? -3.506 -4.492 4.516 1 98.81 27 CYS B CA 1
ATOM 984 C C . CYS B 1 27 ? -2.039 -4.797 4.793 1 98.81 27 CYS B C 1
ATOM 986 O O . CYS B 1 27 ? -1.216 -4.789 3.875 1 98.81 27 CYS B O 1
ATOM 988 N N . TYR B 1 28 ? -1.733 -5.164 6.051 1 98.38 28 TYR B N 1
ATOM 989 C CA . TYR B 1 28 ? -0.36 -5.508 6.395 1 98.38 28 TYR B CA 1
ATOM 990 C C . TYR B 1 28 ? 0.117 -6.715 5.598 1 98.38 28 TYR B C 1
ATOM 992 O O . TYR B 1 28 ? 1.226 -6.711 5.055 1 98.38 28 TYR B O 1
ATOM 1000 N N . VAL B 1 29 ? -0.721 -7.609 5.531 1 98 29 VAL B N 1
ATOM 1001 C CA . VAL B 1 29 ? -0.389 -8.859 4.855 1 98 29 VAL B CA 1
ATOM 1002 C C . VAL B 1 29 ? -0.141 -8.602 3.373 1 98 29 VAL B C 1
ATOM 1004 O O . VAL B 1 29 ? 0.871 -9.039 2.82 1 98 29 VAL B O 1
ATOM 1007 N N . PHE B 1 30 ? -0.985 -7.918 2.719 1 98.81 30 PHE B N 1
ATOM 1008 C CA . PHE B 1 30 ? -0.925 -7.691 1.28 1 98.81 30 PHE B CA 1
ATOM 1009 C C . PHE B 1 30 ? 0.244 -6.777 0.925 1 98.81 30 PHE B C 1
ATOM 1011 O O . PHE B 1 30 ? 1.042 -7.102 0.042 1 98.81 30 PHE B O 1
ATOM 1018 N N . PHE B 1 31 ? 0.397 -5.672 1.668 1 98.75 31 PHE B N 1
ATOM 1019 C CA . PHE B 1 31 ? 1.395 -4.684 1.279 1 98.75 31 PHE B CA 1
ATOM 1020 C C . PHE B 1 31 ? 2.789 -5.125 1.706 1 98.75 31 PHE B C 1
ATOM 1022 O O . PHE B 1 31 ? 3.783 -4.742 1.085 1 98.75 31 PHE B O 1
ATOM 1029 N N . ASP B 1 32 ? 2.893 -6.004 2.697 1 98.31 32 ASP B N 1
ATOM 1030 C CA . ASP B 1 32 ? 4.184 -6.562 3.088 1 98.31 32 ASP B CA 1
ATOM 1031 C C . ASP B 1 32 ? 4.742 -7.473 1.994 1 98.31 32 ASP B C 1
ATOM 1033 O O . ASP B 1 32 ? 5.961 -7.586 1.836 1 98.31 32 ASP B O 1
ATOM 1037 N N . ASP B 1 33 ? 3.891 -8.102 1.262 1 98.56 33 ASP B N 1
ATOM 1038 C CA . ASP B 1 33 ? 4.309 -8.93 0.132 1 98.56 33 ASP B CA 1
ATOM 1039 C C . ASP B 1 33 ? 4.566 -8.07 -1.105 1 98.56 33 ASP B C 1
ATOM 1041 O O . ASP B 1 33 ? 5.523 -8.32 -1.848 1 98.56 33 ASP B O 1
ATOM 1045 N N . LEU B 1 34 ? 3.832 -7.02 -1.257 1 98.75 34 LEU B N 1
ATOM 1046 C CA . LEU B 1 34 ? 3.779 -6.266 -2.504 1 98.75 34 LEU B CA 1
ATOM 1047 C C . LEU B 1 34 ? 4.883 -5.215 -2.551 1 98.75 34 LEU B C 1
ATOM 1049 O O . LEU B 1 34 ? 5.422 -4.922 -3.621 1 98.75 34 LEU B O 1
ATOM 1053 N N . CYS B 1 35 ? 5.211 -4.648 -1.386 1 98.56 35 CYS B N 1
ATOM 1054 C CA . CYS B 1 35 ? 6.082 -3.482 -1.341 1 98.56 35 CYS B CA 1
ATOM 1055 C C . CYS B 1 35 ? 7.281 -3.732 -0.43 1 98.56 35 CYS B C 1
ATOM 1057 O O . CYS B 1 35 ? 7.207 -4.555 0.484 1 98.56 35 CYS B O 1
ATOM 1059 N N . THR B 1 36 ? 8.297 -3.002 -0.71 1 97.62 36 THR B N 1
ATOM 1060 C CA . THR B 1 36 ? 9.375 -2.922 0.275 1 97.62 36 THR B CA 1
ATOM 1061 C C . THR B 1 36 ? 8.961 -2.031 1.445 1 97.62 36 THR B C 1
ATOM 1063 O O . THR B 1 36 ? 8.008 -1.264 1.344 1 97.62 36 THR B O 1
ATOM 1066 N N . VAL B 1 37 ? 9.648 -2.164 2.521 1 97.25 37 VAL B N 1
ATOM 1067 C CA . VAL B 1 37 ? 9.414 -1.339 3.701 1 97.25 37 VAL B CA 1
ATOM 1068 C C . VAL B 1 37 ? 9.547 0.138 3.332 1 97.25 37 VAL B C 1
ATOM 1070 O O . VAL B 1 37 ? 8.711 0.957 3.732 1 97.25 37 VAL B O 1
ATOM 1073 N N . ASN B 1 38 ? 10.547 0.512 2.475 1 97.44 38 ASN B N 1
ATOM 1074 C CA . ASN B 1 38 ? 10.781 1.897 2.086 1 97.44 38 ASN B CA 1
ATOM 1075 C C . ASN B 1 38 ? 9.625 2.461 1.27 1 97.44 38 ASN B C 1
ATOM 1077 O O . ASN B 1 38 ? 9.266 3.629 1.418 1 97.44 38 ASN B O 1
ATOM 1081 N N . GLU B 1 39 ? 9.086 1.621 0.447 1 98.5 39 GLU B N 1
ATOM 1082 C CA . GLU B 1 39 ? 7.953 2.053 -0.365 1 98.5 39 GLU B CA 1
ATOM 1083 C C . GLU B 1 39 ? 6.75 2.412 0.507 1 98.5 39 GLU B C 1
ATOM 1085 O O . GLU B 1 39 ? 6.102 3.434 0.285 1 98.5 39 GLU B O 1
ATOM 1090 N N . ILE B 1 40 ? 6.488 1.604 1.517 1 98.62 40 ILE B N 1
ATOM 1091 C CA . ILE B 1 40 ? 5.332 1.822 2.379 1 98.62 40 ILE B CA 1
ATOM 1092 C C . ILE B 1 40 ? 5.574 3.039 3.268 1 98.62 40 ILE B C 1
ATOM 1094 O O . ILE B 1 40 ? 4.668 3.854 3.475 1 98.62 40 ILE B O 1
ATOM 1098 N N . GLN B 1 41 ? 6.762 3.152 3.74 1 98.12 41 GLN B N 1
ATOM 1099 C CA . GLN B 1 41 ? 7.105 4.305 4.57 1 98.12 41 GLN B CA 1
ATOM 1100 C C . GLN B 1 41 ? 6.98 5.605 3.783 1 98.12 41 GLN B C 1
ATOM 1102 O O . GLN B 1 41 ? 6.523 6.617 4.316 1 98.12 41 GLN B O 1
ATOM 1107 N N . SER B 1 42 ? 7.375 5.559 2.527 1 98.5 42 SER B N 1
ATOM 1108 C CA . SER B 1 42 ? 7.27 6.738 1.678 1 98.5 42 SER B CA 1
ATOM 1109 C C . SER B 1 42 ? 5.812 7.133 1.462 1 98.5 42 SER B C 1
ATOM 1111 O O . SER B 1 42 ? 5.461 8.312 1.562 1 98.5 42 SER B O 1
ATOM 1113 N N . MET B 1 43 ? 4.977 6.156 1.19 1 98.81 43 MET B N 1
ATOM 1114 C CA . MET B 1 43 ? 3.559 6.438 0.988 1 98.81 43 MET B CA 1
ATOM 1115 C C . MET B 1 43 ? 2.92 6.965 2.268 1 98.81 43 MET B C 1
ATOM 1117 O O . MET B 1 43 ? 2.146 7.922 2.232 1 98.81 43 MET B O 1
ATOM 1121 N N . SER B 1 44 ? 3.289 6.324 3.367 1 98.81 44 SER B N 1
ATOM 1122 C CA . SER B 1 44 ? 2.727 6.727 4.652 1 98.81 44 SER B CA 1
ATOM 1123 C C . SER B 1 44 ? 3.176 8.133 5.035 1 98.81 44 SER B C 1
ATOM 1125 O O . SER B 1 44 ? 2.391 8.922 5.57 1 98.81 44 SER B O 1
ATOM 1127 N N . GLN B 1 45 ? 4.414 8.367 4.766 1 98.81 45 GLN B N 1
ATOM 1128 C CA . GLN B 1 45 ? 4.965 9.695 5.023 1 98.81 45 GLN B CA 1
ATOM 1129 C C . GLN B 1 45 ? 4.238 10.766 4.211 1 98.81 45 GLN B C 1
ATOM 1131 O O . GLN B 1 45 ? 3.93 11.844 4.727 1 98.81 45 GLN B O 1
ATOM 1136 N N . ARG B 1 46 ? 3.965 10.461 2.949 1 98.94 46 ARG B N 1
ATOM 1137 C CA . ARG B 1 46 ? 3.277 11.406 2.08 1 98.94 46 ARG B CA 1
ATOM 1138 C C . ARG B 1 46 ? 1.865 11.688 2.584 1 98.94 46 ARG B C 1
ATOM 1140 O O . ARG B 1 46 ? 1.419 12.836 2.588 1 98.94 46 ARG B O 1
ATOM 1147 N N . LEU B 1 47 ? 1.206 10.695 3.006 1 98.88 47 LEU B N 1
ATOM 1148 C CA . LEU B 1 47 ? -0.142 10.906 3.525 1 98.88 47 LEU B CA 1
ATOM 1149 C C . LEU B 1 47 ? -0.108 11.719 4.816 1 98.88 47 LEU B C 1
ATOM 1151 O O . LEU B 1 47 ? -0.976 12.562 5.047 1 98.88 47 LEU B O 1
ATOM 1155 N N . GLU B 1 48 ? 0.836 11.445 5.664 1 98.88 48 GLU B N 1
ATOM 1156 C CA . GLU B 1 48 ? 0.978 12.195 6.906 1 98.88 48 GLU B CA 1
ATOM 1157 C C . GLU B 1 48 ? 1.3 13.664 6.625 1 98.88 48 GLU B C 1
ATOM 1159 O O . GLU B 1 48 ? 0.772 14.555 7.289 1 98.88 48 GLU B O 1
ATOM 1164 N N . VAL B 1 49 ? 2.166 13.898 5.688 1 98.94 49 VAL B N 1
ATOM 1165 C CA . VAL B 1 49 ? 2.479 15.258 5.266 1 98.94 49 VAL B CA 1
ATOM 1166 C C . VAL B 1 49 ? 1.202 15.969 4.812 1 98.94 49 VAL B C 1
ATOM 1168 O O . VAL B 1 49 ? 0.957 17.125 5.184 1 98.94 49 VAL B O 1
ATOM 1171 N N . ALA B 1 50 ? 0.38 15.297 3.998 1 98.88 50 ALA B N 1
ATOM 1172 C CA . ALA B 1 50 ? -0.875 15.867 3.52 1 98.88 50 ALA B CA 1
ATOM 1173 C C . ALA B 1 50 ? -1.783 16.25 4.684 1 98.88 50 ALA B C 1
ATOM 1175 O O . ALA B 1 50 ? -2.406 17.312 4.668 1 98.88 50 ALA B O 1
ATOM 1176 N N . ARG B 1 51 ? -1.879 15.391 5.648 1 98.81 51 ARG B N 1
ATOM 1177 C CA . ARG B 1 51 ? -2.701 15.656 6.824 1 98.81 51 ARG B CA 1
ATOM 1178 C C . ARG B 1 51 ? -2.225 16.906 7.555 1 98.81 51 ARG B C 1
ATOM 1180 O O . ARG B 1 51 ? -3.031 17.766 7.906 1 98.81 51 ARG B O 1
ATOM 1187 N N . MET B 1 52 ? -0.974 16.953 7.762 1 98.81 52 MET B N 1
ATOM 1188 C CA . MET B 1 52 ? -0.395 18.062 8.516 1 98.81 52 MET B CA 1
ATOM 1189 C C . MET B 1 52 ? -0.539 19.375 7.758 1 98.81 52 MET B C 1
ATOM 1191 O O . MET B 1 52 ? -0.826 20.406 8.352 1 98.81 52 MET B O 1
ATOM 1195 N N . LEU B 1 53 ? -0.279 19.328 6.461 1 98.75 53 LEU B N 1
ATOM 1196 C CA . LEU B 1 53 ? -0.52 20.516 5.652 1 98.75 53 LEU B CA 1
ATOM 1197 C C . LEU B 1 53 ? -1.966 20.984 5.789 1 98.75 53 LEU B C 1
ATOM 1199 O O . LEU B 1 53 ? -2.229 22.188 5.902 1 98.75 53 LEU B O 1
ATOM 1203 N N . GLY B 1 54 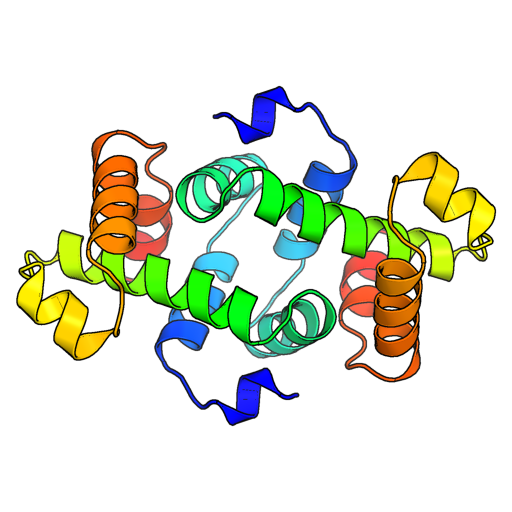? -2.852 20.047 5.754 1 97.62 54 GLY B N 1
ATOM 1204 C CA . GLY B 1 54 ? -4.266 20.344 5.891 1 97.62 54 GLY B CA 1
ATOM 1205 C C . GLY B 1 54 ? -4.613 21 7.219 1 97.62 54 GLY B C 1
ATOM 1206 O O . GLY B 1 54 ? -5.57 21.766 7.309 1 97.62 54 GLY B O 1
ATOM 1207 N N . LYS B 1 55 ? -3.836 20.734 8.211 1 97.88 55 LYS B N 1
ATOM 1208 C CA . LYS B 1 55 ? -4.059 21.281 9.547 1 97.88 55 LYS B CA 1
ATOM 1209 C C . LYS B 1 55 ? -3.299 22.594 9.742 1 97.88 55 LYS B C 1
ATOM 1211 O O . LYS B 1 55 ? -3.303 23.156 10.836 1 97.88 55 LYS B O 1
ATOM 1216 N N . GLY B 1 56 ? -2.51 22.938 8.742 1 97.81 56 GLY B N 1
ATOM 1217 C CA . GLY B 1 56 ? -1.867 24.234 8.766 1 97.81 56 GLY B CA 1
ATOM 1218 C C . GLY B 1 56 ? -0.466 24.203 9.344 1 97.81 56 GLY B C 1
ATOM 1219 O O . GLY B 1 56 ? 0.112 25.25 9.648 1 97.81 56 GLY B O 1
ATOM 1220 N N . ASN B 1 57 ? 0.083 23.047 9.469 1 98.56 57 ASN B N 1
ATOM 1221 C CA . ASN B 1 57 ? 1.454 22.953 9.961 1 98.56 57 ASN B CA 1
ATOM 1222 C C . ASN B 1 57 ? 2.447 23.531 8.961 1 98.56 57 ASN B C 1
ATOM 1224 O O . ASN B 1 57 ? 2.248 23.422 7.746 1 98.56 57 ASN B O 1
ATOM 1228 N N . THR B 1 58 ? 3.516 24.078 9.492 1 98.25 58 THR B N 1
ATOM 1229 C CA . THR B 1 58 ? 4.551 24.641 8.641 1 98.25 58 THR B CA 1
ATOM 1230 C C . THR B 1 58 ? 5.473 23.547 8.102 1 98.25 58 THR B C 1
ATOM 1232 O O . THR B 1 58 ? 5.504 22.438 8.633 1 98.25 58 THR B O 1
ATOM 1235 N N . TYR B 1 59 ? 6.207 23.906 6.996 1 98.31 59 TYR B N 1
ATOM 1236 C CA . TYR B 1 59 ? 7.168 22.969 6.43 1 98.31 59 TYR B CA 1
ATOM 1237 C C . TYR B 1 59 ? 8.141 22.469 7.496 1 98.31 59 TYR B C 1
ATOM 1239 O O . TYR B 1 59 ? 8.445 21.281 7.559 1 98.31 59 TYR B O 1
ATOM 1247 N N . ASN B 1 60 ? 8.539 23.375 8.391 1 98.19 60 ASN B N 1
ATOM 1248 C CA . ASN B 1 60 ? 9.5 23.031 9.43 1 98.19 60 ASN B CA 1
ATOM 1249 C C . ASN B 1 60 ? 8.914 22.016 10.414 1 98.19 60 ASN B C 1
ATOM 1251 O O . ASN B 1 60 ? 9.594 21.078 10.828 1 98.19 60 ASN B O 1
ATOM 1255 N N . GLN B 1 61 ? 7.691 22.234 10.812 1 98.56 61 GLN B N 1
ATOM 1256 C CA . GLN B 1 61 ? 7.012 21.297 11.711 1 98.56 61 GLN B CA 1
ATOM 1257 C C . GLN B 1 61 ? 6.855 19.922 11.062 1 98.56 61 GLN B C 1
ATOM 1259 O O . GLN B 1 61 ? 7.047 18.906 11.727 1 98.56 61 GLN B O 1
ATOM 1264 N N . ILE B 1 62 ? 6.57 19.922 9.82 1 98.81 62 ILE B N 1
ATOM 1265 C CA . ILE B 1 62 ? 6.332 18.672 9.086 1 98.81 62 ILE B CA 1
ATOM 1266 C C . ILE B 1 62 ? 7.648 17.906 8.93 1 98.81 62 ILE B C 1
ATOM 1268 O O . ILE B 1 62 ? 7.695 16.703 9.148 1 98.81 62 ILE B O 1
ATOM 1272 N N . GLU B 1 63 ? 8.727 18.641 8.539 1 98.5 63 GLU B N 1
ATOM 1273 C CA . GLU B 1 63 ? 10.047 18.016 8.438 1 98.5 63 GLU B CA 1
ATOM 1274 C C . GLU B 1 63 ? 10.461 17.375 9.758 1 98.5 63 GLU B C 1
ATOM 1276 O O . GLU B 1 63 ? 10.969 16.25 9.781 1 98.5 63 GLU B O 1
ATOM 1281 N N . ALA B 1 64 ? 10.219 18.078 10.836 1 98.06 64 ALA B N 1
ATOM 1282 C CA . ALA B 1 64 ? 10.625 17.625 12.156 1 98.06 64 ALA B CA 1
ATOM 1283 C C . ALA B 1 64 ? 9.852 16.375 12.578 1 98.06 64 ALA B C 1
ATOM 1285 O O . ALA B 1 64 ? 10.406 15.469 13.18 1 98.06 64 ALA B O 1
ATOM 1286 N N . GLU B 1 65 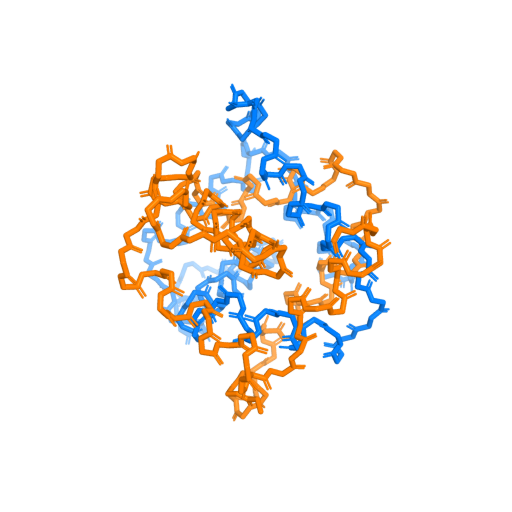? 8.594 16.328 12.219 1 97.75 65 GLU B N 1
ATOM 1287 C CA . GLU B 1 65 ? 7.723 15.25 12.695 1 97.75 65 GLU B CA 1
ATOM 1288 C C . GLU B 1 65 ? 7.828 14.016 11.812 1 97.75 65 GLU B C 1
ATOM 1290 O O . GLU B 1 65 ? 7.777 12.891 12.297 1 97.75 65 GLU B O 1
ATOM 1295 N N . THR B 1 66 ? 8 14.227 10.492 1 98.25 66 THR B N 1
ATOM 1296 C CA . THR B 1 66 ? 7.844 13.117 9.562 1 98.25 66 THR B CA 1
ATOM 1297 C C . THR B 1 66 ? 9.188 12.719 8.961 1 98.25 66 THR B C 1
ATOM 1299 O O . THR B 1 66 ? 9.328 11.625 8.406 1 98.25 66 THR B O 1
ATOM 1302 N N . GLY B 1 67 ? 10.148 13.727 8.898 1 97.88 67 GLY B N 1
ATOM 1303 C CA . GLY B 1 67 ? 11.422 13.508 8.234 1 97.88 67 GLY B CA 1
ATOM 1304 C C . GLY B 1 67 ? 11.344 13.68 6.727 1 97.88 67 GLY B C 1
ATOM 1305 O O . GLY B 1 67 ? 12.328 13.438 6.02 1 97.88 67 GLY B O 1
ATOM 1306 N N . ALA B 1 68 ? 10.227 14.148 6.246 1 98.5 68 ALA B N 1
ATOM 1307 C CA . ALA B 1 68 ? 10.07 14.359 4.809 1 98.5 68 ALA B CA 1
ATOM 1308 C C . ALA B 1 68 ? 10.953 15.508 4.32 1 98.5 68 ALA B C 1
ATOM 1310 O O . ALA B 1 68 ? 11.117 16.5 5.02 1 98.5 68 ALA B O 1
ATOM 1311 N N . SER B 1 69 ? 11.398 15.406 3.133 1 98 69 SER B N 1
ATOM 1312 C CA . SER B 1 69 ? 12.172 16.484 2.527 1 98 69 SER B CA 1
ATOM 1313 C C . SER B 1 69 ? 11.266 17.625 2.084 1 98 69 SER B C 1
ATOM 1315 O O . SER B 1 69 ? 10.055 17.438 1.925 1 98 69 SER B O 1
ATOM 1317 N N . THR B 1 70 ? 11.844 18.703 1.79 1 97.94 70 THR B N 1
ATOM 1318 C CA . THR B 1 70 ? 11.117 19.859 1.272 1 97.94 70 THR B CA 1
ATOM 1319 C C . THR B 1 70 ? 10.5 19.547 -0.09 1 97.94 70 THR B C 1
ATOM 1321 O O . THR B 1 70 ? 9.391 19.984 -0.392 1 97.94 70 THR B O 1
ATOM 1324 N N . ALA B 1 71 ? 11.242 18.812 -0.899 1 98.12 71 ALA B N 1
ATOM 1325 C CA . ALA B 1 71 ? 10.742 18.422 -2.213 1 98.12 71 ALA B CA 1
ATOM 1326 C C . ALA B 1 71 ? 9.492 17.562 -2.084 1 98.12 71 ALA B C 1
ATOM 1328 O O . ALA B 1 71 ? 8.531 17.719 -2.85 1 98.12 71 ALA B O 1
ATOM 1329 N N . THR B 1 72 ? 9.508 16.625 -1.096 1 98.56 72 THR B N 1
ATOM 1330 C CA . THR B 1 72 ? 8.352 15.766 -0.85 1 98.56 72 THR B CA 1
ATOM 1331 C C . THR B 1 72 ? 7.16 16.594 -0.377 1 98.56 72 THR B C 1
ATOM 1333 O O . THR B 1 72 ? 6.039 16.391 -0.851 1 98.56 72 THR B O 1
ATOM 1336 N N . ILE B 1 73 ? 7.398 17.5 0.558 1 98.81 73 ILE B N 1
ATOM 1337 C CA . ILE B 1 73 ? 6.332 18.344 1.094 1 98.81 73 ILE B CA 1
ATOM 1338 C C . ILE B 1 73 ? 5.727 19.188 -0.025 1 98.81 73 ILE B C 1
ATOM 1340 O O . ILE B 1 73 ? 4.508 19.328 -0.115 1 98.81 73 ILE B O 1
ATOM 1344 N N . SER B 1 74 ? 6.598 19.703 -0.849 1 98.69 74 SER B N 1
ATOM 1345 C CA . SER B 1 74 ? 6.152 20.516 -1.97 1 98.69 74 SER B CA 1
ATOM 1346 C C . SER B 1 74 ? 5.285 19.719 -2.934 1 98.69 74 SER B C 1
ATOM 1348 O O . SER B 1 74 ? 4.254 20.203 -3.402 1 98.69 74 SER B O 1
ATOM 1350 N N . ARG B 1 75 ? 5.684 18.562 -3.256 1 98.31 75 ARG B N 1
ATOM 1351 C CA . ARG B 1 75 ? 4.91 17.703 -4.156 1 98.31 75 ARG B CA 1
ATOM 1352 C C . ARG B 1 75 ? 3.549 17.375 -3.559 1 98.31 75 ARG B C 1
ATOM 1354 O O . ARG B 1 75 ? 2.533 17.406 -4.258 1 98.31 75 ARG B O 1
ATOM 1361 N N . VAL B 1 76 ? 3.547 17.047 -2.305 1 98.81 76 VAL B N 1
ATOM 1362 C CA . VAL B 1 76 ? 2.297 16.734 -1.626 1 98.81 76 VAL B CA 1
ATOM 1363 C C . VAL B 1 76 ? 1.384 17.953 -1.615 1 98.81 76 VAL B C 1
ATOM 1365 O O . VAL B 1 76 ? 0.179 17.844 -1.852 1 98.81 76 VAL B O 1
ATOM 1368 N N . LYS B 1 77 ? 1.924 19.094 -1.325 1 98.62 77 LYS B N 1
ATOM 1369 C CA . LYS B 1 77 ? 1.151 20.328 -1.317 1 98.62 77 LYS B CA 1
ATOM 1370 C C . LYS B 1 77 ? 0.535 20.609 -2.688 1 98.62 77 LYS B C 1
ATOM 1372 O O . LYS B 1 77 ? -0.618 21.031 -2.779 1 98.62 77 LYS B O 1
ATOM 1377 N N . ARG B 1 78 ? 1.311 20.406 -3.689 1 98.06 78 ARG B N 1
ATOM 1378 C CA . ARG B 1 78 ? 0.802 20.594 -5.043 1 98.06 78 ARG B CA 1
ATOM 1379 C C . ARG B 1 78 ? -0.399 19.688 -5.309 1 98.06 78 ARG B C 1
ATOM 1381 O O . ARG B 1 78 ? -1.398 20.125 -5.883 1 98.06 78 ARG B O 1
ATOM 1388 N N . CYS B 1 79 ? -0.283 18.422 -4.902 1 97.5 79 CYS B N 1
ATOM 1389 C CA . CYS B 1 79 ? -1.388 17.484 -5.09 1 97.5 79 CYS B CA 1
ATOM 1390 C C . CYS B 1 79 ? -2.605 17.922 -4.277 1 97.5 79 CYS B C 1
ATOM 1392 O O . CYS B 1 79 ? -3.742 17.766 -4.727 1 97.5 79 CYS B O 1
ATOM 1394 N N . LEU B 1 80 ? -2.348 18.391 -3.121 1 97.5 80 LEU B N 1
ATOM 1395 C CA . LEU B 1 80 ? -3.439 18.828 -2.258 1 97.5 80 LEU B CA 1
ATOM 1396 C C . LEU B 1 80 ? -4.211 19.984 -2.896 1 97.5 80 LEU B C 1
ATOM 1398 O O . LEU B 1 80 ? -5.438 20.047 -2.777 1 97.5 80 LEU B O 1
ATOM 1402 N N . ASN B 1 81 ? -3.531 20.797 -3.549 1 96.56 81 ASN B N 1
ATOM 1403 C CA . ASN B 1 81 ? -4.137 22.016 -4.074 1 96.56 81 ASN B CA 1
ATOM 1404 C C . ASN B 1 81 ? -4.656 21.812 -5.496 1 96.56 81 ASN B C 1
ATOM 1406 O O . ASN B 1 81 ? -5.66 22.406 -5.883 1 96.56 81 ASN B O 1
ATOM 1410 N N . TYR B 1 82 ? -3.943 20.984 -6.301 1 96.75 82 TYR B N 1
ATOM 1411 C CA . TYR B 1 82 ? -4.234 20.953 -7.73 1 96.75 82 TYR B CA 1
ATOM 1412 C C . TYR B 1 82 ? -4.41 19.516 -8.219 1 96.75 82 TYR B C 1
ATOM 1414 O O . TYR B 1 82 ? -4.547 19.266 -9.414 1 96.75 82 TYR B O 1
ATOM 1422 N N . GLY B 1 83 ? -4.352 18.625 -7.285 1 97.06 83 GLY B N 1
ATOM 1423 C CA . GLY B 1 83 ? -4.469 17.234 -7.672 1 97.06 83 GLY B CA 1
ATOM 1424 C C . GLY B 1 83 ? -5.906 16.781 -7.844 1 97.06 83 GLY B C 1
ATOM 1425 O O . GLY B 1 83 ? -6.727 17.5 -8.414 1 97.06 83 GLY B O 1
ATOM 1426 N N . ASN B 1 84 ? -6.18 15.602 -7.445 1 97.56 84 ASN B N 1
ATOM 1427 C CA . ASN B 1 84 ? -7.477 14.984 -7.699 1 97.56 84 ASN B CA 1
ATOM 1428 C C . ASN B 1 84 ? -8.328 14.922 -6.434 1 97.56 84 ASN B C 1
ATOM 1430 O O . ASN B 1 84 ? -9.375 14.273 -6.414 1 97.56 84 ASN B O 1
ATOM 1434 N N . ASP B 1 85 ? -7.871 15.406 -5.344 1 97.94 85 ASP B N 1
ATOM 1435 C CA . ASP B 1 85 ? -8.531 15.461 -4.043 1 97.94 85 ASP B CA 1
ATOM 1436 C C . ASP B 1 85 ? -8.555 14.086 -3.381 1 97.94 85 ASP B C 1
ATOM 1438 O O . ASP B 1 85 ? -9.445 13.789 -2.58 1 97.94 85 ASP B O 1
ATOM 1442 N N . GLY B 1 86 ? -7.625 13.305 -3.768 1 98.38 86 GLY B N 1
ATOM 1443 C CA . GLY B 1 86 ? -7.52 11.977 -3.178 1 98.38 86 GLY B CA 1
ATOM 1444 C C . GLY B 1 86 ? -7.125 12.008 -1.714 1 98.38 86 GLY B C 1
ATOM 1445 O O . GLY B 1 86 ? -7.699 11.281 -0.897 1 98.38 86 GLY B O 1
ATOM 1446 N N . TYR B 1 87 ? -6.141 12.828 -1.43 1 98.69 87 TYR B N 1
ATOM 1447 C CA . TYR B 1 87 ? -5.758 12.992 -0.033 1 98.69 87 TYR B CA 1
ATOM 1448 C C . TYR B 1 87 ? -6.945 13.453 0.807 1 98.69 87 TYR B C 1
ATOM 1450 O O . TYR B 1 87 ? -7.242 12.867 1.85 1 98.69 87 TYR B O 1
ATOM 1458 N N . LYS B 1 88 ? -7.613 14.516 0.367 1 98.25 88 LYS B N 1
ATOM 1459 C CA . LYS B 1 88 ? -8.719 15.109 1.11 1 98.25 88 LYS B CA 1
ATOM 1460 C C . LYS B 1 88 ? -9.836 14.094 1.343 1 98.25 88 LYS B C 1
ATOM 1462 O O . LYS B 1 88 ? -10.359 13.984 2.453 1 98.25 88 LYS B O 1
ATOM 1467 N N . MET B 1 89 ? -10.172 13.359 0.319 1 98.69 89 MET B N 1
ATOM 1468 C CA . MET B 1 89 ? -11.25 12.383 0.377 1 98.69 89 MET B CA 1
ATOM 1469 C C . MET B 1 89 ? -11 11.359 1.481 1 98.69 89 MET B C 1
ATOM 1471 O O . MET B 1 89 ? -11.867 11.133 2.328 1 98.69 89 MET B O 1
ATOM 1475 N N . THR B 1 90 ? -9.82 10.805 1.572 1 98.81 90 THR B N 1
ATOM 1476 C CA . THR B 1 90 ? -9.547 9.727 2.514 1 98.81 90 THR B CA 1
ATOM 1477 C C . THR B 1 90 ? -9.328 10.273 3.92 1 98.81 90 THR B C 1
ATOM 1479 O O . T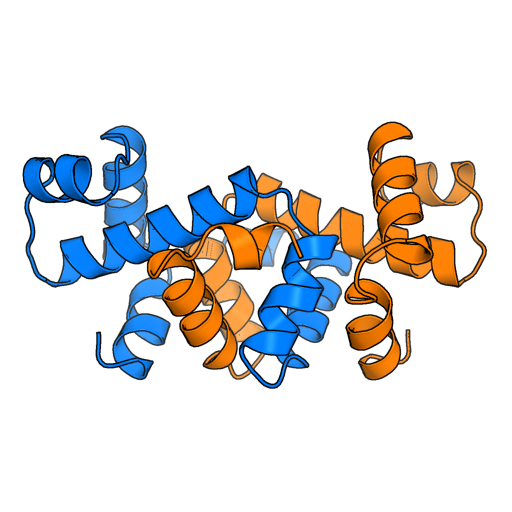HR B 1 90 ? -9.797 9.695 4.902 1 98.81 90 THR B O 1
ATOM 1482 N N . LEU B 1 91 ? -8.672 11.43 4.02 1 98.69 91 LEU B N 1
ATOM 1483 C CA . LEU B 1 91 ? -8.43 12.023 5.328 1 98.69 91 LEU B CA 1
ATOM 1484 C C . LEU B 1 91 ? -9.727 12.508 5.961 1 98.69 91 LEU B C 1
ATOM 1486 O O . LEU B 1 91 ? -9.914 12.398 7.176 1 98.69 91 LEU B O 1
ATOM 1490 N N . GLU B 1 92 ? -10.641 13.047 5.164 1 98.5 92 GLU B N 1
ATOM 1491 C CA . GLU B 1 92 ? -11.945 13.453 5.676 1 98.5 92 GLU B CA 1
ATOM 1492 C C . GLU B 1 92 ? -12.711 12.258 6.238 1 98.5 92 GLU B C 1
ATOM 1494 O O . GLU B 1 92 ? -13.336 12.359 7.297 1 98.5 92 GLU B O 1
ATOM 1499 N N . ARG B 1 93 ? -12.617 11.156 5.555 1 98.62 93 ARG B N 1
ATOM 1500 C CA . ARG B 1 93 ? -13.328 9.961 5.984 1 98.62 93 ARG B CA 1
ATOM 1501 C C . ARG B 1 93 ? -12.742 9.406 7.281 1 98.62 93 ARG B C 1
ATOM 1503 O O . ARG B 1 93 ? -13.445 8.766 8.062 1 98.62 93 ARG B O 1
ATOM 1510 N N . LEU B 1 94 ? -11.469 9.711 7.527 1 98.25 94 LEU B N 1
ATOM 1511 C CA . LEU B 1 94 ? -10.805 9.281 8.75 1 98.25 94 LEU B CA 1
ATOM 1512 C C . LEU B 1 94 ? -11.016 10.289 9.875 1 98.25 94 LEU B C 1
ATOM 1514 O O . LEU B 1 94 ? -10.656 10.031 11.023 1 98.25 94 LEU B O 1
ATOM 1518 N N . GLY B 1 95 ? -11.602 11.383 9.539 1 97.06 95 GLY B N 1
ATOM 1519 C CA . GLY B 1 95 ? -11.758 12.453 10.516 1 97.06 95 GLY B CA 1
ATOM 1520 C C . GLY B 1 95 ? -10.461 13.164 10.836 1 97.06 95 GLY B C 1
ATOM 1521 O O . GLY B 1 95 ? -10.227 13.555 11.977 1 97.06 95 GLY B O 1
ATOM 1522 N N . ARG B 1 96 ? -9.672 13.203 9.734 1 91.38 96 ARG B N 1
ATOM 1523 C CA . ARG B 1 96 ? -8.359 13.797 9.922 1 91.38 96 ARG B CA 1
ATOM 1524 C C . ARG B 1 96 ? -8.195 15.055 9.07 1 91.38 96 ARG B C 1
ATOM 1526 O O . ARG B 1 96 ? -8.82 15.18 8.023 1 91.38 96 ARG B O 1
#

Foldseek 3Di:
DVVVVVVDVVVVVVVVVVVVQDDDVSVCVVCVVVDDPVVVLLVVLLLVLLVCVVVPDDPVVSCVPNVDDPVSSVVSVCCCVPNDCPSVVVCVVVVD/DVVVVVVDVVVVVVVVVVVVQDDDVSVCVVCVVVDDPVVVLLVVLLLVLLVCVVVPDDPVVSCVPNVDDPVSSVVSVCCCVPNDCPSVVVCVVVVD

Radius of gyration: 16.55 Å; Cα contacts (8 Å, |Δi|>4): 240; chains: 2; bounding box: 30×46×37 Å

pLDDT: mean 97.64, std 2.3, range [86.56, 98.94]

Secondary structure (DSSP, 8-state):
-HHHHT--HHHHHHHHHHHT--SHHHHHHHHHHHS-HHHHHHHHHHHHHHHHHHTT--HHHHHHHH---HHHHHHHHHHHHHS-SHHHHHHHHHT-/-HHHHT--HHHHHHHHHHHT--SHHHHHHHHHHHS-HHHHHHHHHHHHHHHHHHTT--HHHHHHHH---HHHHHHHHHHHHHS-SHHHHHHHHHT-

Sequence (192 aa):
MQLKKLNDKSIEQLFEAILTLKDIEECYVFFDDLCTVNEIQSMSQRLEVARMLGKGNTYNQIEAETGASTATISRVKRCLNYGNDGYKMTLERLGRMQLKKLNDKSIEQLFEAILTLKDIEECYVFFDDLCTVNEIQSMSQRLEVARMLGKGNTYNQIEAETGASTATISRVKRCLNYGNDGYKMTLERLGR

Solvent-accessible surface area (backbone atoms only — not comparable to full-atom values): 10637 Å² total; per-residue (Å²): 113,77,62,67,72,63,72,49,68,44,51,52,52,42,41,55,32,59,64,64,49,83,49,65,69,49,42,52,30,30,46,52,49,68,39,54,69,67,58,50,51,50,46,14,45,48,53,47,47,44,50,39,49,74,72,64,52,48,72,68,57,44,30,72,74,68,66,52,51,69,68,56,51,51,52,40,50,47,28,68,74,69,48,68,46,21,63,57,55,32,32,52,74,69,73,90,113,75,62,68,72,64,73,50,68,45,49,52,51,43,42,55,33,59,65,65,49,83,51,64,69,49,42,51,31,30,47,52,49,67,40,54,68,67,56,50,50,51,46,14,44,49,51,48,47,45,49,39,51,74,71,64,52,48,72,68,58,44,30,72,73,67,66,52,49,70,69,54,51,50,53,41,49,47,26,68,76,68,47,67,46,19,63,58,55,33,32,53,75,69,74,90

Nearest PDB structures (foldseek):
  3kor-assembly1_A  TM=9.692E-01  e=2.126E-09  Staphylococcus aureus subsp. aureus USA300_TCH1516
  3g1c-assembly1_A-2  TM=9.690E-01  e=2.123E-08  Lachnospira eligens ATCC 27750
  3frw-assembly1_A  TM=9.898E-01  e=5.946E-08  Blautia obeum ATCC 29174
  3frw-assembly2_D  TM=9.880E-01  e=1.475E-07  Blautia obeum ATCC 29174
  3ssw-assembly1_R  TM=7.121E-01  e=2.379E-01  Escherichia coli K-12

InterPro domains:
  IPR000831 Trp repressor [PF01371] (10-94)
  IPR010921 Trp repressor/replication initiator [SSF48295] (3-94)
  IPR013368 TrpR homologue YerC/YecD [PIRSF012508] (3-94)
  IPR013368 TrpR homologue YerC/YecD [PTHR40080] (2-94)
  IPR013368 TrpR homologue YerC/YecD [TIGR02531] (8-94)
  IPR038116 TrpR-like superfamily [G3DSA:1.10.1270.10] (2-96)